Protein 2ZOU (pdb70)

GO terms:
  GO:0005788 endoplasmic reticulum lumen (C, TAS)
  GO:0005515 protein binding (F, IPI)
  GO:0005576 extracellular region (C, HDA)
  GO:0031012 extracellular matrix (C, HDA)

Structure (mmCIF, N/CA/C/O backbone):
data_2ZOU
#
_entry.id   2ZOU
#
_cell.length_a   93.253
_cell.length_b   50.518
_cell.length_c   63.171
_cell.angle_alpha   90.00
_cell.angle_beta   100.37
_cell.angle_gamma   90.00
#
_symmetry.space_group_name_H-M   'C 1 2 1'
#
loop_
_entity.id
_entity.type
_entity.pdbx_description
1 polymer Spondin-1
2 non-polymer 1,2-ETHANEDIOL
3 water water
#
loop_
_atom_site.group_PDB
_atom_site.id
_atom_site.type_symbol
_atom_site.label_atom_id
_atom_site.label_alt_id
_atom_site.label_comp_id
_atom_site.label_asym_id
_atom_site.label_entity_id
_atom_site.label_seq_id
_atom_site.pdbx_PDB_ins_code
_atom_site.Cartn_x
_atom_site.Cartn_y
_atom_site.Cartn_z
_atom_site.occupancy
_atom_site.B_iso_or_equiv
_atom_site.auth_seq_id
_atom_site.auth_comp_id
_atom_site.auth_asym_id
_atom_site.auth_atom_id
_atom_site.pdbx_PDB_model_num
ATOM 1 N N . TYR A 1 6 ? 28.790 2.927 20.726 1.00 23.46 43 TYR A N 1
ATOM 2 C CA . TYR A 1 6 ? 27.502 2.590 20.037 1.00 23.98 43 TYR A CA 1
ATOM 3 C C . TYR A 1 6 ? 26.483 2.013 21.024 1.00 24.03 43 TYR A C 1
ATOM 4 O O . TYR A 1 6 ? 26.695 0.934 21.587 1.00 23.62 43 TYR A O 1
ATOM 13 N N . CYS A 1 7 ? 25.402 2.766 21.235 1.00 24.13 44 CYS A N 1
ATOM 14 C CA . CYS A 1 7 ? 24.227 2.350 22.029 1.00 24.56 44 CYS A CA 1
ATOM 15 C C . CYS A 1 7 ? 24.366 2.049 23.533 1.00 26.00 44 CYS A C 1
ATOM 16 O O . CYS A 1 7 ? 24.553 0.905 23.931 1.00 26.29 44 CYS A O 1
ATOM 19 N N . SER A 1 8 ? 24.181 3.067 24.366 1.00 27.35 45 SER A N 1
ATOM 20 C CA . SER A 1 8 ? 24.045 2.846 25.803 1.00 28.48 45 SER A CA 1
ATOM 21 C C . SER A 1 8 ? 22.853 3.621 26.391 1.00 28.69 45 SER A C 1
ATOM 22 O O . SER A 1 8 ? 22.965 4.829 26.587 1.00 28.93 45 SER A O 1
ATOM 25 N N . ARG A 1 9 ? 21.704 2.984 26.658 1.00 29.09 46 ARG A N 1
ATOM 26 C CA . ARG A 1 9 ? 21.303 1.591 26.320 1.00 29.33 46 ARG A CA 1
ATOM 27 C C . ARG A 1 9 ? 21.879 0.448 27.169 1.00 29.20 46 ARG A C 1
ATOM 28 O O . ARG A 1 9 ? 21.141 -0.187 27.927 1.00 28.88 46 ARG A O 1
ATOM 30 N N . ILE A 1 10 ? 23.179 0.188 27.045 1.00 29.01 47 ILE A N 1
ATOM 31 C CA . ILE A 1 10 ? 23.833 -0.839 27.849 1.00 29.23 47 ILE A CA 1
ATOM 32 C C . ILE A 1 10 ? 23.975 -0.357 29.295 1.00 29.20 47 ILE A C 1
ATOM 33 O O . ILE A 1 10 ? 24.353 0.791 29.544 1.00 29.19 47 ILE A O 1
ATOM 38 N N . ARG A 1 18 ? 14.795 -7.030 38.257 1.00 25.31 55 ARG A N 1
ATOM 39 C CA . ARG A 1 18 ? 13.464 -6.732 38.776 1.00 25.00 55 ARG A CA 1
ATOM 40 C C . ARG A 1 18 ? 12.414 -7.025 37.709 1.00 24.90 55 ARG A C 1
ATOM 41 O O . ARG A 1 18 ? 11.974 -6.135 36.975 1.00 24.50 55 ARG A O 1
ATOM 49 N N . GLU A 1 19 ? 12.029 -8.292 37.618 1.00 24.79 56 GLU A N 1
ATOM 50 C CA . GLU A 1 19 ? 11.114 -8.730 36.581 1.00 24.66 56 GLU A CA 1
ATOM 51 C C . GLU A 1 19 ? 9.681 -8.517 37.025 1.00 24.51 56 GLU A C 1
ATOM 52 O O . GLU A 1 19 ? 9.408 -8.018 38.128 1.00 25.11 56 GLU A O 1
ATOM 58 N N . GLY A 1 20 ? 8.755 -8.894 36.164 1.00 23.26 57 GLY A N 1
ATOM 59 C CA . GLY A 1 20 ? 7.378 -8.721 36.501 1.00 22.29 57 GLY A CA 1
ATOM 60 C C . GLY A 1 20 ? 6.956 -7.291 36.286 1.00 21.24 57 GLY A C 1
ATOM 61 O O . GLY A 1 20 ? 7.568 -6.537 35.521 1.00 21.82 57 GLY A O 1
ATOM 62 N N . TYR A 1 21 ? 5.908 -6.908 36.992 1.00 18.79 58 TYR A N 1
ATOM 63 C CA . TYR A 1 21 ? 5.054 -5.885 36.457 1.00 17.36 58 TYR A CA 1
ATOM 64 C C . TYR A 1 21 ? 5.175 -4.569 37.191 1.00 15.32 58 TYR A C 1
ATOM 65 O O . TYR A 1 21 ? 5.200 -4.518 38.415 1.00 14.24 58 TYR A O 1
ATOM 82 N N . THR A 1 22 ? 5.265 -3.497 36.415 1.00 12.83 59 THR A N 1
ATOM 83 C CA . THR A 1 22 ? 5.150 -2.157 36.955 1.00 12.06 59 THR A CA 1
ATOM 84 C C . THR A 1 22 ? 3.865 -1.585 36.374 1.00 11.36 59 THR A C 1
ATOM 85 O O . THR A 1 22 ? 3.122 -2.281 35.685 1.00 12.20 59 THR A O 1
ATOM 89 N N . GLU A 1 23 ? 3.595 -0.315 36.648 1.00 11.20 60 GLU A N 1
ATOM 90 C CA . GLU A 1 23 ? 2.403 0.305 36.085 1.00 11.88 60 GLU A CA 1
ATOM 91 C C . GLU A 1 23 ? 2.615 0.782 34.643 1.00 11.15 60 GLU A C 1
ATOM 92 O O . GLU A 1 23 ? 1.703 1.357 34.034 1.00 11.96 60 GLU A O 1
ATOM 98 N N . PHE A 1 24 ? 3.807 0.544 34.100 1.00 10.44 61 PHE A N 1
ATOM 99 C CA . PHE A 1 24 ? 4.107 0.949 32.732 1.00 9.52 61 PHE A CA 1
ATOM 100 C C . PHE A 1 24 ? 4.063 -0.286 31.856 1.00 10.11 61 PHE A C 1
ATOM 101 O O . PHE A 1 24 ? 4.633 -1.324 32.206 1.00 10.73 61 PHE A O 1
ATOM 109 N N . SER A 1 25 ? 3.371 -0.177 30.726 1.00 10.32 62 SER A N 1
ATOM 110 C CA . SER A 1 25 ? 3.145 -1.341 29.852 1.00 10.89 62 SER A CA 1
ATOM 111 C C . SER A 1 25 ? 3.600 -1.078 28.439 1.00 10.78 62 SER A C 1
ATOM 112 O O . SER A 1 25 ? 3.256 -0.045 27.873 1.00 11.39 62 SER A O 1
ATOM 117 N N . LEU A 1 26 ? 4.342 -2.029 27.872 1.00 9.88 63 LEU A N 1
ATOM 118 C CA . LEU A 1 26 ? 4.684 -1.997 26.454 1.00 10.65 63 LEU A CA 1
ATOM 119 C C . LEU A 1 26 ? 3.800 -3.017 25.757 1.00 11.55 63 LEU A C 1
ATOM 120 O O . LEU A 1 26 ? 3.787 -4.196 26.132 1.00 13.45 63 LEU A O 1
ATOM 125 N N . ARG A 1 27 ? 3.008 -2.557 24.799 1.00 11.23 64 ARG A N 1
ATOM 126 C CA . ARG A 1 27 ? 2.045 -3.418 24.130 1.00 11.89 64 ARG A CA 1
ATOM 127 C C . ARG A 1 27 ? 2.169 -3.251 22.641 1.00 11.40 64 ARG A C 1
ATOM 128 O O . ARG A 1 27 ? 2.731 -2.283 22.158 1.00 12.07 64 ARG A O 1
ATOM 141 N N . VAL A 1 28 ? 1.640 -4.221 21.914 1.00 11.48 65 VAL A N 1
ATOM 142 C CA . VAL A 1 28 ? 1.470 -4.085 20.482 1.00 12.16 65 VAL A CA 1
ATOM 143 C C . VAL A 1 28 ? -0.032 -4.162 20.220 1.00 10.75 65 VAL A C 1
ATOM 144 O O . VAL A 1 28 ? -0.705 -5.132 20.630 1.00 11.26 65 VAL A O 1
ATOM 148 N N . GLU A 1 29 ? -0.574 -3.129 19.571 1.00 11.18 66 GLU A N 1
ATOM 149 C CA . GLU A 1 29 ? -2.006 -3.082 19.299 1.00 10.96 66 GLU A CA 1
ATOM 150 C C . GLU A 1 29 ? -2.438 -4.311 18.502 1.00 10.72 66 GLU A C 1
ATOM 151 O O . GLU A 1 29 ? -1.760 -4.699 17.538 1.00 10.51 66 GLU A O 1
ATOM 157 N N . GLY A 1 30 ? -3.556 -4.908 18.909 1.00 10.24 67 GLY A N 1
ATOM 158 C CA . GLY A 1 30 ? -4.060 -6.119 18.280 1.00 10.08 67 GLY A CA 1
ATOM 159 C C . GLY A 1 30 ? -3.499 -7.387 18.908 1.00 10.98 67 GLY A C 1
ATOM 160 O O . GLY A 1 30 ? -3.887 -8.472 18.499 1.00 10.91 67 GLY A O 1
ATOM 161 N N . ASP A 1 31 ? -2.581 -7.243 19.882 1.00 11.23 68 ASP A N 1
ATOM 162 C CA . ASP A 1 31 ? -2.049 -8.414 20.616 1.00 12.34 68 ASP A CA 1
ATOM 163 C C . ASP A 1 31 ? -1.650 -9.584 19.695 1.00 11.95 68 ASP A C 1
ATOM 164 O O . ASP A 1 31 ? -2.164 -10.702 19.822 1.00 11.96 68 ASP A O 1
ATOM 169 N N . PRO A 1 32 ? -0.728 -9.337 18.752 1.00 11.48 69 PRO A N 1
ATOM 170 C CA . PRO A 1 32 ? -0.312 -10.430 17.857 1.00 12.21 69 PRO A CA 1
ATOM 171 C C . PRO A 1 32 ? 0.387 -11.570 18.600 1.00 12.72 69 PRO A C 1
ATOM 172 O O . PRO A 1 32 ? 1.129 -11.322 19.549 1.00 13.91 69 PRO A O 1
ATOM 176 N N . ASP A 1 33 ? 0.101 -12.791 18.167 1.00 13.44 70 ASP A N 1
ATOM 177 C CA . ASP A 1 33 ? 0.712 -13.994 18.722 1.00 13.88 70 ASP A CA 1
ATOM 178 C C . ASP A 1 33 ? 2.118 -14.223 18.164 1.00 14.20 70 ASP A C 1
ATOM 179 O O . ASP A 1 33 ? 2.917 -14.935 18.775 1.00 14.83 70 ASP A O 1
ATOM 184 N N . PHE A 1 34 ? 2.392 -13.630 17.004 1.00 13.60 71 PHE A N 1
ATOM 185 C CA . PHE A 1 34 ? 3.657 -13.773 16.285 1.00 13.48 71 PHE A CA 1
ATOM 186 C C . PHE A 1 34 ? 3.765 -12.604 15.329 1.00 13.40 71 PHE A C 1
ATOM 187 O O . PHE A 1 34 ? 2.763 -11.935 15.082 1.00 13.83 71 PHE A O 1
ATOM 195 N N . TYR A 1 35 ? 4.953 -12.358 14.781 1.00 12.33 72 TYR A N 1
ATOM 196 C CA . TYR A 1 35 ? 5.103 -11.325 13.743 1.00 11.64 72 TYR A CA 1
ATOM 197 C C . TYR A 1 35 ? 5.140 -11.923 12.346 1.00 11.49 72 TYR A C 1
ATOM 198 O O . TYR A 1 35 ? 5.607 -13.055 12.156 1.00 11.75 72 TYR A O 1
ATOM 207 N N . LYS A 1 36 ? 4.652 -11.143 11.372 1.00 11.72 73 LYS A N 1
ATOM 208 C CA . LYS A 1 36 ? 4.754 -11.482 9.953 1.00 12.49 73 LYS A CA 1
ATOM 209 C C . LYS A 1 36 ? 5.733 -10.489 9.321 1.00 12.22 73 LYS A C 1
ATOM 210 O O . LYS A 1 36 ? 5.510 -9.270 9.404 1.00 11.72 73 LYS A O 1
ATOM 216 N N . PRO A 1 37 ? 6.801 -11.003 8.673 1.00 12.63 74 PRO A N 1
ATOM 217 C CA . PRO A 1 37 ? 7.790 -10.161 8.013 1.00 12.56 74 PRO A CA 1
ATOM 218 C C . PRO A 1 37 ? 7.124 -9.082 7.161 1.00 12.36 74 PRO A C 1
ATOM 219 O O . PRO A 1 37 ? 6.214 -9.370 6.384 1.00 12.91 74 PRO A O 1
ATOM 223 N N . GLY A 1 38 ? 7.567 -7.840 7.341 1.00 12.01 75 GLY A N 1
ATOM 224 C CA . GLY A 1 38 ? 7.062 -6.728 6.545 1.00 11.91 75 GLY A CA 1
ATOM 225 C C . GLY A 1 38 ? 5.797 -6.056 7.034 1.00 11.85 75 GLY A C 1
ATOM 226 O O . GLY A 1 38 ? 5.436 -5.005 6.526 1.00 13.51 75 GLY A O 1
ATOM 227 N N . THR A 1 39 ? 5.112 -6.679 7.987 1.00 11.84 76 THR A N 1
ATOM 228 C CA . THR A 1 39 ? 3.938 -6.076 8.586 1.00 11.47 76 THR A CA 1
ATOM 229 C C . THR A 1 39 ? 4.345 -4.960 9.552 1.00 11.00 76 THR A C 1
ATOM 230 O O . THR A 1 39 ? 5.298 -5.117 10.331 1.00 10.60 76 THR A O 1
ATOM 234 N N . SER A 1 40 ? 3.617 -3.847 9.488 1.00 10.94 77 SER A N 1
ATOM 235 C CA . SER A 1 40 ? 3.763 -2.739 10.421 1.00 10.84 77 SER A CA 1
ATOM 236 C C . SER A 1 40 ? 2.858 -2.956 11.638 1.00 11.29 77 SER A C 1
ATOM 237 O O . SER A 1 40 ? 1.641 -3.162 11.491 1.00 12.87 77 SER A O 1
ATOM 242 N N . TYR A 1 41 ? 3.460 -2.904 12.822 1.00 10.11 78 TYR A N 1
ATOM 243 C CA . TYR A 1 41 ? 2.742 -3.022 14.092 1.00 10.03 78 TYR A CA 1
ATOM 244 C C . TYR A 1 41 ? 2.810 -1.720 14.854 1.00 11.00 78 TYR A C 1
ATOM 245 O O . TYR A 1 41 ? 3.832 -1.024 14.816 1.00 12.09 78 TYR A O 1
ATOM 254 N N . ARG A 1 42 ? 1.724 -1.369 15.534 1.00 9.59 79 ARG A N 1
ATOM 255 C CA . ARG A 1 42 ? 1.754 -0.156 16.353 1.00 9.96 79 ARG A CA 1
ATOM 256 C C . ARG A 1 42 ? 2.098 -0.524 17.795 1.00 9.15 79 ARG A C 1
ATOM 257 O O . ARG A 1 42 ? 1.340 -1.209 18.488 1.00 10.08 79 ARG A O 1
ATOM 265 N N . VAL A 1 43 ? 3.292 -0.112 18.204 1.00 10.18 80 VAL A N 1
ATOM 266 C CA . VAL A 1 43 ? 3.820 -0.375 19.535 1.00 10.41 80 VAL A CA 1
ATOM 267 C C . VAL A 1 43 ? 3.464 0.811 20.434 1.00 10.16 80 VAL A C 1
ATOM 268 O O . VAL A 1 43 ? 3.663 1.965 20.055 1.00 10.98 80 VAL A O 1
ATOM 272 N N . THR A 1 44 ? 2.949 0.525 21.627 1.00 10.14 81 THR A N 1
ATOM 273 C CA . THR A 1 44 ? 2.560 1.582 22.549 1.00 10.72 81 THR A CA 1
ATOM 274 C C . THR A 1 44 ? 3.243 1.396 23.890 1.00 10.73 81 THR A C 1
ATOM 275 O O . THR A 1 44 ? 3.448 0.262 24.363 1.00 11.24 81 THR A O 1
ATOM 279 N N . LEU A 1 45 ? 3.595 2.516 24.507 1.00 10.13 82 LEU A N 1
ATOM 280 C CA . LEU A 1 45 ? 4.121 2.530 25.872 1.00 10.77 82 LEU A CA 1
ATOM 281 C C . LEU A 1 45 ? 3.197 3.421 26.679 1.00 10.44 82 LEU A C 1
ATOM 282 O O . LEU A 1 45 ? 3.019 4.579 26.345 1.00 10.85 82 LEU A O 1
ATOM 287 N N . SER A 1 46 ? 2.597 2.864 27.725 1.00 10.33 83 SER A N 1
ATOM 288 C CA . SER A 1 46 ? 1.587 3.609 28.491 1.00 10.76 83 SER A CA 1
ATOM 289 C C . SER A 1 46 ? 1.785 3.471 29.992 1.00 10.56 83 SER A C 1
ATOM 290 O O . SER A 1 46 ? 2.313 2.456 30.472 1.00 10.85 83 SER A O 1
ATOM 295 N N . ALA A 1 47 ? 1.351 4.499 30.718 1.00 9.69 84 ALA A N 1
ATOM 296 C CA . ALA A 1 47 ? 1.412 4.523 32.173 1.00 9.93 84 ALA A CA 1
ATOM 297 C C . ALA A 1 47 ? 0.011 4.397 32.728 1.00 10.79 84 ALA A C 1
ATOM 298 O O . ALA A 1 47 ? -0.858 5.153 32.318 1.00 11.48 84 ALA A O 1
ATOM 300 N N . ALA A 1 48 ? -0.192 3.499 33.684 1.00 10.31 85 ALA A N 1
ATOM 301 C CA . ALA A 1 48 ? -1.482 3.398 34.359 1.00 11.23 85 ALA A CA 1
ATOM 302 C C . ALA A 1 48 ? -1.670 4.605 35.284 1.00 11.65 85 ALA A C 1
ATOM 303 O O . ALA A 1 48 ? -0.726 5.022 35.956 1.00 9.74 85 ALA A O 1
ATOM 305 N N . PRO A 1 49 ? -2.888 5.176 35.348 1.00 12.37 86 PRO A N 1
ATOM 306 C CA . PRO A 1 49 ? -3.076 6.333 36.217 1.00 12.35 86 PRO A CA 1
ATOM 307 C C . PRO A 1 49 ? -2.747 6.044 37.681 1.00 11.67 86 PRO A C 1
ATOM 308 O O . PRO A 1 49 ? -2.998 4.943 38.166 1.00 12.00 86 PRO A O 1
ATOM 312 N N . PRO A 1 50 ? -2.212 7.046 38.397 1.00 11.57 87 PRO A N 1
ATOM 313 C CA . PRO A 1 50 ? -1.910 8.398 37.956 1.00 11.11 87 PRO A CA 1
ATOM 314 C C . PRO A 1 50 ? -0.456 8.597 37.524 1.00 10.68 87 PRO A C 1
ATOM 315 O O . PRO A 1 50 ? 0.062 9.709 37.601 1.00 11.39 87 PRO A O 1
ATOM 319 N N . SER A 1 51 ? 0.207 7.535 37.076 1.00 9.43 88 SER A N 1
ATOM 320 C CA . SER A 1 51 ? 1.611 7.640 36.689 1.00 9.17 88 SER A CA 1
ATOM 321 C C . SER A 1 51 ? 1.816 8.316 35.333 1.00 9.11 88 SER A C 1
ATOM 322 O O . SER A 1 51 ? 0.875 8.496 34.540 1.00 9.45 88 SER A O 1
ATOM 325 N N . TYR A 1 52 ? 3.065 8.686 35.086 1.00 8.84 89 TYR A N 1
ATOM 326 C CA . TYR A 1 52 ? 3.481 9.303 33.842 1.00 9.11 89 TYR A CA 1
ATOM 327 C C . TYR A 1 52 ? 4.961 9.016 33.682 1.00 9.52 89 TYR A C 1
ATOM 328 O O . TYR A 1 52 ? 5.620 8.548 34.625 1.00 10.15 89 TYR A O 1
ATOM 337 N N . PHE A 1 53 ? 5.488 9.281 32.499 1.00 10.39 90 PHE A N 1
ATOM 338 C CA . PHE A 1 53 ? 6.929 9.234 32.297 1.00 10.73 90 PHE A CA 1
ATOM 339 C C . PHE A 1 53 ? 7.392 10.518 31.616 1.00 11.05 90 PHE A C 1
ATOM 340 O O . PHE A 1 53 ? 6.676 11.107 30.811 1.00 11.49 90 PHE A O 1
ATOM 348 N N . ARG A 1 54 ? 8.586 10.962 31.982 1.00 10.57 91 ARG A N 1
ATOM 349 C CA . ARG A 1 54 ? 9.166 12.173 31.402 1.00 11.92 91 ARG A CA 1
ATOM 350 C C . ARG A 1 54 ? 10.165 11.816 30.309 1.00 12.28 91 ARG A C 1
ATOM 351 O O . ARG A 1 54 ? 10.564 12.669 29.517 1.00 14.06 91 ARG A O 1
ATOM 359 N N . GLY A 1 55 ? 10.566 10.555 30.268 1.00 11.65 92 GLY A N 1
ATOM 360 C CA . GLY A 1 55 ? 11.493 10.054 29.266 1.00 11.42 92 GLY A CA 1
ATOM 361 C C . GLY A 1 55 ? 11.382 8.550 29.119 1.00 10.88 92 GLY A C 1
ATOM 362 O O . GLY A 1 55 ? 10.903 7.844 30.015 1.00 10.99 92 GLY A O 1
ATOM 363 N N . PHE A 1 56 ? 11.816 8.043 27.976 1.00 10.20 93 PHE A N 1
ATOM 364 C CA . PHE A 1 56 ? 11.766 6.606 27.702 1.00 11.05 93 PHE A CA 1
ATOM 365 C C . PHE A 1 56 ? 12.797 6.239 26.652 1.00 11.24 93 PHE A C 1
ATOM 366 O O . PHE A 1 56 ? 13.272 7.106 25.896 1.00 11.11 93 PHE A O 1
ATOM 381 N N . THR A 1 57 ? 13.129 4.954 26.613 1.00 11.47 94 THR A N 1
ATOM 382 C CA . THR A 1 57 ? 13.929 4.387 25.540 1.00 11.84 94 THR A CA 1
ATOM 383 C C . THR A 1 57 ? 13.278 3.090 25.116 1.00 11.96 94 THR A C 1
ATOM 384 O O . THR A 1 57 ? 12.904 2.281 25.956 1.00 11.75 94 THR A O 1
ATOM 388 N N . LEU A 1 58 ? 13.176 2.889 23.812 1.00 11.16 95 LEU A N 1
ATOM 389 C CA . LEU A 1 58 ? 12.520 1.731 23.253 1.00 10.88 95 LEU A CA 1
ATOM 390 C C . LEU A 1 58 ? 13.397 1.093 22.175 1.00 10.44 95 LEU A C 1
ATOM 391 O O . LEU A 1 58 ? 13.846 1.791 21.258 1.00 10.35 95 LEU A O 1
ATOM 396 N N . ILE A 1 59 ? 13.630 -0.223 22.293 1.00 9.93 96 ILE A N 1
ATOM 397 C CA . ILE A 1 59 ? 14.446 -0.976 21.314 1.00 10.43 96 ILE A CA 1
ATOM 398 C C . ILE A 1 59 ? 13.781 -2.291 20.930 1.00 10.62 96 ILE A C 1
ATOM 399 O O . ILE A 1 59 ? 12.840 -2.736 21.586 1.00 10.99 96 ILE A O 1
ATOM 404 N N . ALA A 1 60 ? 14.249 -2.885 19.831 1.00 10.09 97 ALA A N 1
ATOM 405 C CA . ALA A 1 60 ? 13.810 -4.209 19.404 1.00 10.26 97 ALA A CA 1
ATOM 406 C C . ALA A 1 60 ? 15.057 -5.035 19.124 1.00 10.51 97 ALA A C 1
ATOM 407 O O . ALA A 1 60 ? 15.832 -4.677 18.238 1.00 10.76 97 ALA A O 1
ATOM 409 N N . LEU A 1 61 ? 15.239 -6.122 19.870 1.00 10.33 98 LEU A N 1
ATOM 410 C CA . LEU A 1 61 ? 16.463 -6.933 19.805 1.00 10.17 98 LEU A CA 1
ATOM 411 C C . LEU A 1 61 ? 16.167 -8.349 19.394 1.00 10.27 98 LEU A C 1
ATOM 412 O O . LEU A 1 61 ? 15.171 -8.933 19.821 1.00 10.84 98 LEU A O 1
ATOM 417 N N . ARG A 1 62 ? 17.062 -8.947 18.609 1.00 9.76 99 ARG A N 1
ATOM 418 C CA . ARG A 1 62 ? 17.033 -10.379 18.460 1.00 10.64 99 ARG A CA 1
ATOM 419 C C . ARG A 1 62 ? 17.189 -10.964 19.854 1.00 10.88 99 ARG A C 1
ATOM 420 O O . ARG A 1 62 ? 17.985 -10.457 20.655 1.00 11.67 99 ARG A O 1
ATOM 428 N N . GLU A 1 63 ? 16.440 -12.016 20.155 1.00 11.63 100 GLU A N 1
ATOM 429 C CA . GLU A 1 63 ? 16.548 -12.655 21.472 1.00 13.07 100 GLU A CA 1
ATOM 430 C C . GLU A 1 63 ? 17.976 -13.088 21.825 1.00 12.30 100 GLU A C 1
ATOM 431 O O . GLU A 1 63 ? 18.742 -13.523 20.957 1.00 12.00 100 GLU A O 1
ATOM 437 N N . ASN A 1 64 ? 18.297 -12.943 23.111 1.00 12.67 101 ASN A N 1
ATOM 438 C CA . ASN A 1 64 ? 19.593 -13.309 23.691 1.00 13.44 101 ASN A CA 1
ATOM 439 C C . ASN A 1 64 ? 20.772 -12.488 23.208 1.00 13.76 101 ASN A C 1
ATOM 440 O O . ASN A 1 64 ? 21.920 -12.935 23.306 1.00 14.19 101 ASN A O 1
ATOM 445 N N . ARG A 1 65 ? 20.486 -11.300 22.683 1.00 14.87 102 ARG A N 1
ATOM 446 C CA . ARG A 1 65 ? 21.519 -10.343 22.297 1.00 15.66 102 ARG A CA 1
ATOM 447 C C . ARG A 1 65 ? 21.435 -9.146 23.222 1.00 16.36 102 ARG A C 1
ATOM 448 O O . ARG A 1 65 ? 20.347 -8.783 23.658 1.00 16.19 102 ARG A O 1
ATOM 456 N N . GLU A 1 66 ? 22.580 -8.528 23.497 1.00 16.82 103 GLU A N 1
ATOM 457 C CA . GLU A 1 66 ? 22.655 -7.403 24.423 1.00 17.95 103 GLU A CA 1
ATOM 458 C C . GLU A 1 66 ? 22.256 -6.068 23.788 1.00 17.57 103 GLU A C 1
ATOM 459 O O . GLU A 1 66 ? 21.752 -5.184 24.478 1.00 18.73 103 GLU A O 1
ATOM 465 N N . GLY A 1 67 ? 22.503 -5.918 22.487 1.00 16.99 104 GLY A N 1
ATOM 466 C CA . GLY A 1 67 ? 22.221 -4.670 21.773 1.00 16.99 104 GLY A CA 1
ATOM 467 C C . GLY A 1 67 ? 23.436 -3.813 21.465 1.00 16.53 104 GLY A C 1
ATOM 468 O O . GLY A 1 67 ? 23.301 -2.704 20.935 1.00 16.90 104 GLY A O 1
ATOM 469 N N . ASP A 1 68 ? 24.626 -4.330 21.786 1.00 16.21 105 ASP A N 1
ATOM 470 C CA . ASP A 1 68 ? 25.868 -3.590 21.589 1.00 16.14 105 ASP A CA 1
ATOM 471 C C . ASP A 1 68 ? 26.351 -3.616 20.135 1.00 16.06 105 ASP A C 1
ATOM 472 O O . ASP A 1 68 ? 27.241 -2.850 19.756 1.00 16.91 105 ASP A O 1
ATOM 477 N N . LYS A 1 69 ? 25.771 -4.511 19.337 1.00 15.83 106 LYS A N 1
ATOM 478 C CA . LYS A 1 69 ? 26.080 -4.612 17.916 1.00 15.49 106 LYS A CA 1
ATOM 479 C C . LYS A 1 69 ? 24.871 -4.206 17.088 1.00 15.11 106 LYS A C 1
ATOM 480 O O . LYS A 1 69 ? 23.742 -4.476 17.455 1.00 14.61 106 LYS A O 1
ATOM 486 N N . GLU A 1 70 ? 25.148 -3.563 15.959 1.00 14.99 107 GLU A N 1
ATOM 487 C CA . GLU A 1 70 ? 24.125 -3.097 15.043 1.00 14.52 107 GLU A CA 1
ATOM 488 C C . GLU A 1 70 ? 23.169 -4.224 14.665 1.00 13.72 107 GLU A C 1
ATOM 489 O O . GLU A 1 70 ? 21.951 -4.053 14.678 1.00 12.57 107 GLU A O 1
ATOM 495 N N . GLU A 1 71 ? 23.739 -5.380 14.327 1.00 12.33 108 GLU A N 1
ATOM 496 C CA . GLU A 1 71 ? 22.954 -6.515 13.865 1.00 12.42 108 GLU A CA 1
ATOM 497 C C . GLU A 1 71 ? 22.099 -7.161 14.953 1.00 11.60 108 GLU A C 1
ATOM 498 O O . GLU A 1 71 ? 21.280 -8.016 14.641 1.00 12.79 108 GLU A O 1
ATOM 504 N N . ASP A 1 72 ? 22.275 -6.753 16.214 1.00 11.12 109 ASP A N 1
ATOM 505 C CA . ASP A 1 72 ? 21.388 -7.209 17.293 1.00 11.14 109 ASP A CA 1
ATOM 506 C C . ASP A 1 72 ? 19.991 -6.617 17.186 1.00 10.87 109 ASP A C 1
ATOM 507 O O . ASP A 1 72 ? 19.037 -7.183 17.706 1.00 10.98 109 ASP A O 1
ATOM 512 N N . HIS A 1 73 ? 19.887 -5.457 16.551 1.00 10.29 110 HIS A N 1
ATOM 513 C CA . HIS A 1 73 ? 18.628 -4.731 16.473 1.00 10.50 110 HIS A CA 1
ATOM 514 C C . HIS A 1 73 ? 17.794 -5.203 15.296 1.00 11.24 110 HIS A C 1
ATOM 515 O O . HIS A 1 73 ? 18.279 -5.288 14.173 1.00 12.27 110 HIS A O 1
ATOM 522 N N . ALA A 1 74 ? 16.540 -5.543 15.575 1.00 10.95 111 ALA A N 1
ATOM 523 C CA . ALA A 1 74 ? 15.675 -6.208 14.609 1.00 11.81 111 ALA A CA 1
ATOM 524 C C . ALA A 1 74 ? 14.534 -5.294 14.166 1.00 11.59 111 ALA A C 1
ATOM 525 O O . ALA A 1 74 ? 13.965 -4.555 14.982 1.00 11.81 111 ALA A O 1
ATOM 527 N N . GLY A 1 75 ? 14.217 -5.341 12.878 1.00 11.84 112 GLY A N 1
ATOM 528 C CA . GLY A 1 75 ? 13.105 -4.568 12.327 1.00 12.01 112 GLY A CA 1
ATOM 529 C C . GLY A 1 75 ? 13.454 -3.102 12.193 1.00 12.60 112 GLY A C 1
ATOM 530 O O . GLY A 1 75 ? 14.611 -2.709 12.390 1.00 13.67 112 GLY A O 1
ATOM 531 N N . THR A 1 76 ? 12.437 -2.302 11.883 1.00 11.95 113 THR A N 1
ATOM 532 C CA . THR A 1 76 ? 12.587 -0.883 11.612 1.00 12.84 113 THR A CA 1
ATOM 533 C C . THR A 1 76 ? 11.478 -0.130 12.344 1.00 12.34 113 THR A C 1
ATOM 534 O O . THR A 1 76 ? 10.291 -0.368 12.118 1.00 13.34 113 THR A O 1
ATOM 538 N N . PHE A 1 77 ? 11.859 0.769 13.238 1.00 11.78 114 PHE A N 1
ATOM 539 C CA . PHE A 1 77 ? 10.891 1.687 13.801 1.00 11.28 114 PHE A CA 1
ATOM 540 C C . PHE A 1 77 ? 10.575 2.824 12.839 1.00 11.32 114 PHE A C 1
ATOM 541 O O . PHE A 1 77 ? 11.434 3.271 12.073 1.00 10.54 114 PHE A O 1
ATOM 549 N N . GLN A 1 78 ? 9.333 3.298 12.902 1.00 11.87 115 GLN A 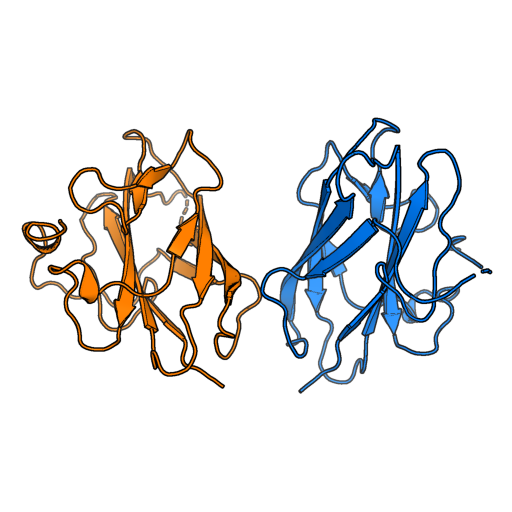N 1
ATOM 550 C CA . GLN A 1 78 ? 8.892 4.463 12.153 1.00 12.57 115 GLN A CA 1
ATOM 551 C C . GLN A 1 78 ? 8.133 5.424 13.067 1.00 12.83 115 GLN A C 1
ATOM 552 O O . GLN A 1 78 ? 7.175 5.029 13.731 1.00 13.01 115 GLN A O 1
ATOM 558 N N . ILE A 1 79 ? 8.579 6.672 13.114 1.00 12.29 116 ILE A N 1
ATOM 559 C CA . ILE A 1 79 ? 7.983 7.682 13.967 1.00 13.25 116 ILE A CA 1
ATOM 560 C C . ILE A 1 79 ? 6.567 8.006 13.481 1.00 13.07 116 ILE A C 1
ATOM 561 O O . ILE A 1 79 ? 6.322 8.178 12.286 1.00 13.60 116 ILE A O 1
ATOM 566 N N . ILE A 1 80 ? 5.635 8.050 14.425 1.00 12.49 117 ILE A N 1
ATOM 567 C CA . ILE A 1 80 ? 4.274 8.510 14.156 1.00 12.98 117 ILE A CA 1
ATOM 568 C C . ILE A 1 80 ? 4.099 9.974 14.586 1.00 14.07 117 ILE A C 1
ATOM 569 O O . ILE A 1 80 ? 3.615 10.808 13.812 1.00 14.61 117 ILE A O 1
ATOM 574 N N . ASP A 1 81 ? 4.525 10.278 15.805 1.00 14.45 118 ASP A N 1
ATOM 575 C CA . ASP A 1 81 ? 4.359 11.599 16.397 1.00 15.09 118 ASP A CA 1
ATOM 576 C C . ASP A 1 81 ? 5.721 12.256 16.572 1.00 16.08 118 ASP A C 1
ATOM 577 O O . ASP A 1 81 ? 6.442 12.008 17.537 1.00 15.51 118 ASP A O 1
ATOM 582 N N . GLU A 1 82 ? 6.082 13.080 15.598 1.00 16.33 119 GLU A N 1
ATOM 583 C CA . GLU A 1 82 ? 7.396 13.711 15.556 1.00 18.46 119 GLU A CA 1
ATOM 584 C C . GLU A 1 82 ? 7.670 14.622 16.758 1.00 18.98 119 GLU A C 1
ATOM 585 O O . GLU A 1 82 ? 8.827 14.794 17.166 1.00 19.42 119 GLU A O 1
ATOM 591 N N . GLU A 1 83 ? 6.614 15.203 17.322 1.00 19.64 120 GLU A N 1
ATOM 592 C CA . GLU A 1 83 ? 6.765 16.107 18.469 1.00 20.54 120 GLU A CA 1
ATOM 593 C C . GLU A 1 83 ? 6.866 15.387 19.821 1.00 20.50 120 GLU A C 1
ATOM 594 O O . GLU A 1 83 ? 7.147 16.008 20.858 1.00 21.19 120 GLU A O 1
ATOM 600 N N . GLU A 1 84 ? 6.665 14.073 19.807 1.00 19.97 121 GLU A N 1
ATOM 601 C CA . GLU A 1 84 ? 6.727 13.291 21.038 1.00 19.78 121 GLU A CA 1
ATOM 602 C C . GLU A 1 84 ? 7.916 12.329 21.066 1.00 19.28 121 GLU A C 1
ATOM 603 O O . GLU A 1 84 ? 8.430 12.004 22.132 1.00 19.18 121 GLU A O 1
ATOM 609 N N . THR A 1 85 ? 8.344 11.873 19.893 1.00 17.94 122 THR A N 1
ATOM 610 C CA . T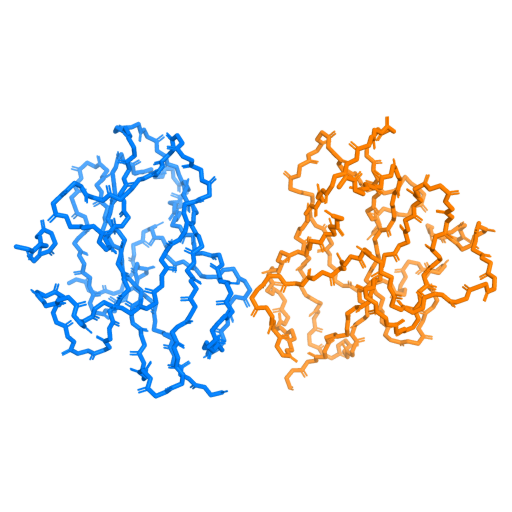HR A 1 85 ? 9.348 10.822 19.799 1.00 17.11 122 THR A CA 1
ATOM 611 C C . THR A 1 85 ? 10.395 11.145 18.737 1.00 16.04 122 THR A C 1
ATOM 612 O O . THR A 1 85 ? 10.112 11.849 17.765 1.00 16.23 122 THR A O 1
ATOM 616 N N . GLN A 1 86 ? 11.601 10.624 18.933 1.00 14.84 123 GLN A N 1
ATOM 617 C CA . GLN A 1 86 ? 12.678 10.735 17.938 1.00 15.23 123 GLN A CA 1
ATOM 618 C C . GLN A 1 86 ? 13.642 9.583 18.115 1.00 14.71 123 GLN A C 1
ATOM 619 O O . GLN A 1 86 ? 13.576 8.868 19.114 1.00 14.28 123 GLN A O 1
ATOM 625 N N . PHE A 1 87 ? 14.538 9.388 17.156 1.00 13.93 124 PHE A N 1
ATOM 626 C CA . PHE A 1 87 ? 15.627 8.438 17.345 1.00 14.19 124 PHE A CA 1
ATOM 627 C C . PHE A 1 87 ? 16.741 9.042 18.188 1.00 15.04 124 PHE A C 1
ATOM 628 O O . PHE A 1 87 ? 17.033 10.233 18.075 1.00 14.90 124 PHE A O 1
ATOM 636 N N . MET A 1 88 ? 17.350 8.204 19.027 1.00 16.09 125 MET A N 1
ATOM 637 C CA . MET A 1 88 ? 18.475 8.589 19.888 1.00 18.37 125 MET A CA 1
ATOM 638 C C . MET A 1 88 ? 19.660 9.092 19.059 1.00 17.71 125 MET A C 1
ATOM 639 O O . MET A 1 88 ? 20.071 8.416 18.124 1.00 16.75 125 MET A O 1
ATOM 644 N N . SER A 1 89 ? 20.213 10.247 19.429 1.00 18.21 126 SER A N 1
ATOM 645 C CA . SER A 1 89 ? 21.370 10.840 18.735 1.00 19.55 126 SER A CA 1
ATOM 646 C C . SER A 1 89 ? 22.571 9.890 18.681 1.00 19.24 126 SER A C 1
ATOM 647 O O . SER A 1 89 ? 23.263 9.809 17.662 1.00 19.45 126 SER A O 1
ATOM 650 N N . ASN A 1 90 ? 22.819 9.190 19.784 1.00 19.00 127 ASN A N 1
ATOM 651 C CA . ASN A 1 90 ? 23.930 8.244 19.868 1.00 19.23 127 ASN A CA 1
ATOM 652 C C . ASN A 1 90 ? 23.536 6.758 19.967 1.00 18.67 127 ASN A C 1
ATOM 653 O O . ASN A 1 90 ? 24.343 5.910 20.344 1.00 18.55 127 ASN A O 1
ATOM 658 N N . CYS A 1 91 ? 22.292 6.454 19.600 1.00 18.43 128 CYS A N 1
ATOM 659 C CA . CYS A 1 91 ? 21.857 5.080 19.348 1.00 18.06 128 CYS A CA 1
ATOM 660 C C . CYS A 1 91 ? 20.696 5.160 18.357 1.00 17.37 128 CYS A C 1
ATOM 661 O O . CYS A 1 91 ? 19.525 5.157 18.757 1.00 17.41 128 CYS A O 1
ATOM 664 N N . PRO A 1 92 ? 21.022 5.231 17.052 1.00 16.78 129 PRO A N 1
ATOM 665 C CA . PRO A 1 92 ? 20.051 5.557 16.000 1.00 16.56 129 PRO A CA 1
ATOM 666 C C . PRO A 1 92 ? 18.965 4.512 15.784 1.00 16.11 129 PRO A C 1
ATOM 667 O O . PRO A 1 92 ? 17.997 4.772 15.057 1.00 16.01 129 PRO A O 1
ATOM 671 N N . VAL A 1 93 ? 19.140 3.351 16.412 1.00 15.18 130 VAL A N 1
ATOM 672 C CA . VAL A 1 93 ? 18.184 2.244 16.360 1.00 15.13 130 VAL A CA 1
ATOM 673 C C . VAL A 1 93 ? 17.207 2.266 17.546 1.00 14.38 130 VAL A C 1
ATOM 674 O O . VAL A 1 93 ? 16.303 1.441 17.608 1.00 15.08 130 VAL A O 1
ATOM 678 N N . ALA A 1 94 ? 17.403 3.208 18.469 1.00 13.45 131 ALA A N 1
ATOM 679 C CA . ALA A 1 94 ? 16.549 3.353 19.649 1.00 13.38 131 ALA A CA 1
ATOM 680 C C . ALA A 1 94 ? 15.601 4.548 19.511 1.00 13.24 131 ALA A C 1
ATOM 681 O O . ALA A 1 94 ? 15.996 5.611 19.011 1.00 12.86 131 ALA A O 1
ATOM 683 N N . VAL A 1 95 ? 14.349 4.352 19.941 1.00 12.54 132 VAL A N 1
ATOM 684 C CA . VAL A 1 95 ? 13.360 5.431 20.008 1.00 12.51 132 VAL A CA 1
ATOM 685 C C . VAL A 1 95 ? 13.388 6.053 21.403 1.00 12.32 132 VAL A C 1
ATOM 686 O O . VAL A 1 95 ? 13.483 5.345 22.406 1.00 10.95 132 VAL A O 1
ATOM 690 N N . THR A 1 96 ? 13.295 7.372 21.477 1.00 11.61 133 THR A N 1
ATOM 691 C CA . THR A 1 96 ? 13.327 8.082 22.752 1.00 12.66 133 THR A CA 1
ATOM 692 C C .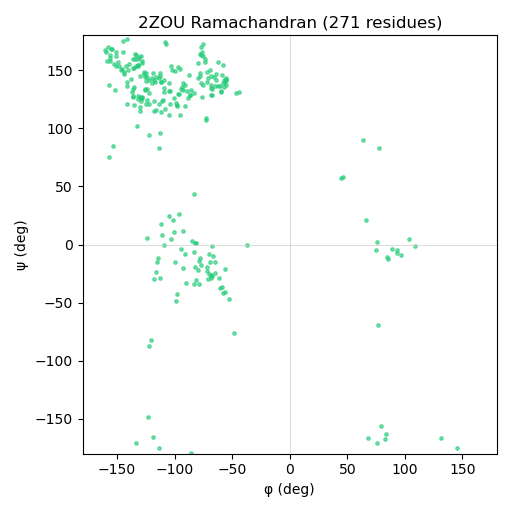 THR A 1 96 ? 12.395 9.313 22.682 1.00 12.49 133 THR A C 1
ATOM 693 O O . THR A 1 96 ? 11.807 9.577 21.628 1.00 12.72 133 THR A O 1
ATOM 700 N N . GLU A 1 97 ? 12.227 10.029 23.793 1.00 13.33 134 GLU A N 1
ATOM 701 C CA . GLU A 1 97 ? 11.380 11.223 23.825 1.00 14.69 134 GLU A CA 1
ATOM 702 C C . GLU A 1 97 ? 12.019 12.397 23.078 1.00 15.62 134 GLU A C 1
ATOM 703 O O . GLU A 1 97 ? 13.246 12.522 23.032 1.00 15.99 134 GLU A O 1
ATOM 709 N N . SER A 1 98 ? 11.167 13.236 22.489 1.00 16.81 135 SER A N 1
ATOM 710 C CA . SER A 1 98 ? 11.595 14.456 21.777 1.00 18.53 135 SER A CA 1
ATOM 711 C C . SER A 1 98 ? 11.922 15.611 22.727 1.00 19.16 135 SER A C 1
ATOM 712 O O . SER A 1 98 ? 12.791 16.439 22.434 1.00 20.12 135 SER A O 1
ATOM 715 N N . THR A 1 99 ? 11.182 15.677 23.833 1.00 20.00 136 THR A N 1
ATOM 716 C CA . THR A 1 99 ? 11.341 16.684 24.891 1.00 20.41 136 THR A CA 1
ATOM 717 C C . THR A 1 99 ? 10.956 16.007 26.212 1.00 20.22 136 THR A C 1
ATOM 718 O O . THR A 1 99 ? 10.166 15.067 26.204 1.00 20.00 136 THR A O 1
ATOM 722 N N . PRO A 1 100 ? 11.498 16.480 27.354 1.00 20.01 137 PRO A N 1
ATOM 723 C CA . PRO A 1 100 ? 11.224 15.792 28.627 1.00 20.14 137 PRO A CA 1
ATOM 724 C C . PRO A 1 100 ? 9.902 16.135 29.352 1.00 20.03 137 PRO A C 1
ATOM 725 O O . PRO A 1 100 ? 9.902 16.294 30.578 1.00 21.28 137 PRO A O 1
ATOM 729 N N . ARG A 1 101 ? 8.797 16.225 28.611 1.00 18.89 138 ARG A N 1
ATOM 730 C CA . ARG A 1 101 ? 7.482 16.536 29.173 1.00 18.10 138 ARG A CA 1
ATOM 731 C C . ARG A 1 101 ? 6.868 15.289 29.809 1.00 16.13 138 ARG A C 1
ATOM 732 O O . ARG A 1 101 ? 7.217 14.170 29.435 1.00 16.51 138 ARG A O 1
ATOM 740 N N . ARG A 1 102 ? 5.947 15.483 30.754 1.00 14.70 139 ARG A N 1
ATOM 741 C CA . ARG A 1 102 ? 5.174 14.366 31.319 1.00 13.54 139 ARG A CA 1
ATOM 742 C C . ARG A 1 102 ? 4.256 13.803 30.245 1.00 13.24 139 ARG A C 1
ATOM 743 O O . ARG A 1 102 ? 3.526 14.551 29.587 1.00 13.60 139 ARG A O 1
ATOM 751 N N . ARG A 1 103 ? 4.312 12.483 30.062 1.00 11.89 140 ARG A N 1
ATOM 752 C CA . ARG A 1 103 ? 3.450 11.780 29.107 1.00 11.97 140 ARG A CA 1
ATOM 753 C C . ARG A 1 103 ? 2.862 10.548 29.747 1.00 11.66 140 ARG A C 1
ATOM 754 O O . ARG A 1 103 ? 3.449 9.989 30.677 1.00 11.91 140 ARG A O 1
ATOM 762 N N . THR A 1 104 ? 1.708 10.127 29.249 1.00 11.10 141 THR A N 1
ATOM 763 C CA . THR A 1 104 ? 1.092 8.897 29.730 1.00 10.94 141 THR A CA 1
ATOM 764 C C . THR A 1 104 ? 1.032 7.815 28.641 1.00 10.68 141 THR A C 1
ATOM 765 O O . THR A 1 104 ? 0.747 6.660 28.933 1.00 10.27 141 THR A O 1
ATOM 769 N N . ARG A 1 105 ? 1.307 8.212 27.399 1.00 10.83 142 ARG A N 1
ATOM 770 C CA . ARG A 1 105 ? 1.318 7.262 26.286 1.00 12.24 142 ARG A CA 1
ATOM 771 C C . ARG A 1 105 ? 2.174 7.798 25.162 1.00 11.82 142 ARG A C 1
ATOM 772 O O . ARG A 1 105 ? 2.100 8.977 24.835 1.00 12.69 142 ARG A O 1
ATOM 780 N N . ILE A 1 106 ? 2.983 6.919 24.583 1.00 10.64 143 ILE A N 1
ATOM 781 C CA . ILE A 1 106 ? 3.571 7.182 23.263 1.00 10.73 143 ILE A CA 1
ATOM 782 C C . ILE A 1 106 ? 3.325 5.989 22.349 1.00 10.41 143 ILE A C 1
ATOM 783 O O . ILE A 1 106 ? 3.021 4.879 22.820 1.00 10.00 143 ILE A O 1
ATOM 788 N N . GLN A 1 107 ? 3.457 6.214 21.048 1.00 9.64 144 GLN A N 1
ATOM 789 C CA . GLN A 1 107 ? 3.239 5.150 20.061 1.00 9.48 144 GLN A CA 1
ATOM 790 C C . GLN A 1 107 ? 4.219 5.319 18.919 1.00 9.44 144 GLN A C 1
ATOM 791 O O . GLN A 1 107 ? 4.613 6.441 18.597 1.00 11.06 144 GLN A O 1
ATOM 797 N N . VAL A 1 108 ? 4.606 4.196 18.330 1.00 9.68 145 VAL A N 1
ATOM 798 C CA . VAL A 1 108 ? 5.511 4.177 17.179 1.00 10.24 145 VAL A CA 1
ATOM 799 C C . VAL A 1 108 ? 5.141 2.963 16.334 1.00 10.44 145 VAL A C 1
ATOM 800 O O . VAL A 1 108 ? 4.540 2.026 16.853 1.00 12.18 145 VAL A O 1
ATOM 807 N N . PHE A 1 109 ? 5.467 2.974 15.048 1.00 10.04 146 PHE A N 1
ATOM 808 C CA . PHE A 1 109 ? 5.375 1.743 14.279 1.00 10.14 146 PHE A CA 1
ATOM 809 C C . PHE A 1 109 ? 6.668 0.962 14.398 1.00 9.66 146 PHE A C 1
ATOM 810 O O . PHE A 1 109 ? 7.754 1.547 14.453 1.00 9.36 146 PHE A O 1
ATOM 818 N N . TRP A 1 110 ? 6.523 -0.359 14.389 1.00 9.43 147 TRP A N 1
ATOM 819 C CA . TRP A 1 110 ? 7.634 -1.288 14.244 1.00 9.95 147 TRP A CA 1
ATOM 820 C C . TRP A 1 110 ? 7.310 -2.194 13.071 1.00 10.08 147 TRP A C 1
ATOM 821 O O . TRP A 1 110 ? 6.281 -2.870 13.076 1.00 9.55 147 TRP A O 1
ATOM 832 N N . ILE A 1 111 ? 8.183 -2.191 12.072 1.00 9.28 148 ILE A N 1
ATOM 833 C CA . ILE A 1 111 ? 8.003 -2.983 10.872 1.00 9.97 148 ILE A CA 1
ATOM 834 C C . ILE A 1 111 ? 8.814 -4.257 11.025 1.00 9.66 148 ILE A C 1
ATOM 835 O O . ILE A 1 111 ? 10.035 -4.199 11.213 1.00 10.27 148 ILE A O 1
ATOM 840 N N . ALA A 1 112 ? 8.135 -5.408 10.979 1.00 10.31 149 ALA A N 1
ATOM 841 C CA . ALA A 1 112 ? 8.749 -6.678 11.325 1.00 10.57 149 ALA A CA 1
ATOM 842 C C . ALA A 1 112 ? 9.807 -7.102 10.310 1.00 10.14 149 ALA A C 1
ATOM 843 O O . ALA A 1 112 ? 9.666 -6.861 9.109 1.00 9.99 149 ALA A O 1
ATOM 845 N N . PRO A 1 113 ? 10.869 -7.758 10.803 1.00 10.35 150 PRO A N 1
ATOM 846 C CA . PRO A 1 113 ? 12.013 -8.125 9.960 1.00 10.83 150 PRO A CA 1
ATOM 847 C C . PRO A 1 113 ? 11.764 -9.349 9.061 1.00 10.91 150 PRO A C 1
ATOM 848 O O . PRO A 1 113 ? 10.751 -10.025 9.218 1.00 10.66 150 PRO A O 1
ATOM 852 N N . PRO A 1 114 ? 12.679 -9.626 8.112 1.00 11.93 151 PRO A N 1
ATOM 853 C CA . PRO A 1 114 ? 12.559 -10.786 7.229 1.00 12.27 151 PRO A CA 1
ATOM 854 C C . PRO A 1 114 ? 12.476 -12.137 7.945 1.00 12.79 151 PRO A C 1
ATOM 855 O O . PRO A 1 114 ? 12.996 -12.302 9.059 1.00 12.36 151 PRO A O 1
ATOM 859 N N . ALA A 1 115 ? 11.859 -13.106 7.266 1.00 13.94 152 ALA A N 1
ATOM 860 C CA . ALA A 1 115 ? 11.767 -14.461 7.778 1.00 14.40 152 ALA A CA 1
ATOM 861 C C . ALA A 1 115 ? 13.178 -14.948 8.087 1.00 14.46 152 ALA A C 1
ATOM 862 O O . ALA A 1 115 ? 14.118 -14.656 7.335 1.00 14.82 152 ALA A O 1
ATOM 864 N N . GLY A 1 116 ? 13.322 -15.690 9.183 1.00 14.36 153 GLY A N 1
ATOM 865 C CA . GLY A 1 116 ? 14.624 -16.199 9.606 1.00 14.27 153 GLY A CA 1
ATOM 866 C C . GLY A 1 116 ? 15.304 -15.334 10.652 1.00 13.85 153 GLY A C 1
ATOM 867 O O . GLY A 1 116 ? 16.309 -15.721 11.231 1.00 14.43 153 GLY A O 1
ATOM 868 N N . THR A 1 117 ? 14.745 -14.155 10.923 1.00 13.45 154 THR A N 1
ATOM 869 C CA . THR A 1 117 ? 15.323 -13.277 11.942 1.00 13.21 154 THR A CA 1
ATOM 870 C C . THR A 1 117 ? 15.192 -13.873 13.345 1.00 13.10 154 THR A C 1
ATOM 871 O O . THR A 1 117 ? 15.997 -13.582 14.227 1.00 12.99 154 THR A O 1
ATOM 875 N N . GLY A 1 118 ? 14.174 -14.707 13.533 1.00 12.43 155 GLY A N 1
ATOM 876 C CA . GLY A 1 118 ? 13.921 -15.354 14.810 1.00 12.30 155 GLY A CA 1
ATOM 877 C C . GLY A 1 118 ? 13.148 -14.482 15.788 1.00 12.19 155 GLY A C 1
ATOM 878 O O . GLY A 1 118 ? 12.584 -13.434 15.442 1.00 12.01 155 GLY A O 1
ATOM 879 N N . CYS A 1 119 ? 13.123 -14.932 17.031 1.00 12.71 156 CYS A N 1
ATOM 880 C CA . CYS A 1 119 ? 12.368 -14.243 18.070 1.00 12.94 156 CYS A CA 1
ATOM 881 C C . CYS A 1 119 ? 12.938 -12.866 18.325 1.00 12.18 156 CYS A C 1
ATOM 882 O O . CYS A 1 119 ? 14.150 -12.697 18.414 1.00 11.85 156 CYS A O 1
ATOM 885 N N . VAL A 1 120 ? 12.041 -11.892 18.457 1.00 11.22 157 VAL A N 1
ATOM 886 C CA . VAL A 1 120 ? 12.414 -10.509 18.713 1.00 11.31 157 VAL A CA 1
ATOM 887 C C . VAL A 1 120 ? 11.856 -10.076 20.084 1.00 10.85 157 VAL A C 1
ATOM 888 O O . VAL A 1 120 ? 10.740 -10.438 20.455 1.00 12.00 157 VAL A O 1
ATOM 892 N N . ILE A 1 121 ? 12.659 -9.322 20.828 1.00 10.30 158 ILE A N 1
ATOM 893 C CA . ILE A 1 121 ? 12.239 -8.767 22.115 1.00 10.63 158 ILE A CA 1
ATOM 894 C C . ILE A 1 121 ? 12.130 -7.264 22.008 1.00 11.49 158 ILE A C 1
ATOM 895 O O . ILE A 1 121 ? 13.134 -6.565 21.803 1.00 11.36 158 ILE A O 1
ATOM 900 N N . LEU A 1 122 ? 10.900 -6.766 22.139 1.00 11.93 159 LEU A N 1
ATOM 901 C CA . LEU A 1 122 ? 10.650 -5.343 22.226 1.00 12.84 159 LEU A CA 1
ATOM 902 C C . LEU A 1 122 ? 10.785 -4.979 23.679 1.00 12.88 159 LEU A C 1
ATOM 903 O O . LEU A 1 122 ? 10.149 -5.618 24.511 1.00 13.98 159 LEU A O 1
ATOM 908 N N . LYS A 1 123 ? 11.584 -3.962 23.978 1.00 11.99 160 LYS A N 1
ATOM 909 C CA . LYS A 1 123 ? 11.930 -3.618 25.363 1.00 13.71 160 LYS A CA 1
ATOM 910 C C . LYS A 1 123 ? 11.981 -2.117 25.579 1.00 12.72 160 LYS A C 1
ATOM 911 O O . LYS A 1 123 ? 12.497 -1.378 24.749 1.00 12.12 160 LYS A O 1
ATOM 917 N N . ALA A 1 124 ? 11.480 -1.666 26.724 1.00 11.81 161 ALA A N 1
ATOM 918 C CA . ALA A 1 124 ? 11.517 -0.260 27.058 1.00 11.21 161 ALA A CA 1
ATOM 919 C C . ALA A 1 124 ? 12.037 -0.015 28.459 1.00 11.44 161 ALA A C 1
ATOM 920 O O . ALA A 1 124 ? 11.943 -0.868 29.336 1.00 11.66 161 ALA A O 1
ATOM 922 N N . SER A 1 125 ? 12.597 1.172 28.634 1.00 11.39 162 SER A N 1
ATOM 923 C CA . SER A 1 125 ? 13.005 1.713 29.917 1.00 11.82 162 SER A CA 1
ATOM 924 C C . SER A 1 125 ? 12.343 3.069 30.049 1.00 11.46 162 SER A C 1
ATOM 925 O O . SER A 1 125 ? 12.167 3.760 29.037 1.00 11.97 162 SER A O 1
ATOM 930 N N . ILE A 1 126 ? 11.969 3.470 31.265 1.00 11.27 163 ILE A N 1
ATOM 931 C CA . ILE A 1 126 ? 11.371 4.798 31.460 1.00 11.96 163 ILE A CA 1
ATOM 932 C C . ILE A 1 126 ? 11.973 5.555 32.648 1.00 11.43 163 ILE A C 1
ATOM 933 O O . ILE A 1 126 ? 12.616 4.955 33.519 1.00 11.04 163 ILE A O 1
ATOM 938 N N . VAL A 1 127 ? 11.739 6.864 32.676 1.00 11.58 164 VAL A N 1
ATOM 939 C CA . VAL A 1 127 ? 11.959 7.675 33.888 1.00 12.88 164 VAL A CA 1
ATOM 940 C C . VAL A 1 127 ? 10.717 8.472 34.295 1.00 13.40 164 VAL A C 1
ATOM 941 O O . VAL A 1 127 ? 10.089 9.097 33.448 1.00 12.44 164 VAL A O 1
ATOM 945 N N . GLN A 1 128 ? 10.373 8.432 35.591 1.00 13.66 165 GLN A N 1
ATOM 946 C CA . GLN A 1 128 ? 9.307 9.259 36.188 1.00 14.25 165 GLN A CA 1
ATOM 947 C C . GLN A 1 128 ? 9.944 10.104 37.292 1.00 13.65 165 GLN A C 1
ATOM 948 O O . GLN A 1 128 ? 10.283 11.262 37.055 1.00 14.26 165 GLN A O 1
ATOM 954 N N . LYS A 1 129 ? 10.113 9.518 38.482 1.00 12.06 166 LYS A N 1
ATOM 955 C CA . LYS A 1 129 ? 10.937 10.080 39.563 1.00 11.82 166 LYS A CA 1
ATOM 956 C C . LYS A 1 129 ? 11.996 9.061 39.999 1.00 11.07 166 LYS A C 1
ATOM 957 O O . LYS A 1 129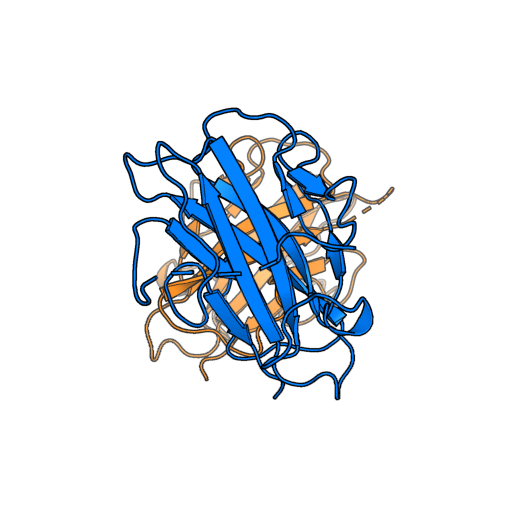 ? 12.751 9.284 40.960 1.00 10.17 166 LYS A O 1
ATOM 963 N N . ARG A 1 130 ? 12.042 7.949 39.265 1.00 11.13 167 ARG A N 1
ATOM 964 C CA . ARG A 1 130 ? 13.063 6.916 39.396 1.00 10.95 167 ARG A CA 1
ATOM 965 C C . ARG A 1 130 ? 13.176 6.294 38.009 1.00 10.90 167 ARG A C 1
ATOM 966 O O . ARG A 1 130 ? 12.295 6.512 37.175 1.00 10.38 167 ARG A O 1
ATOM 974 N N . ILE A 1 131 ? 14.243 5.532 37.774 1.00 11.52 168 ILE A N 1
ATOM 975 C CA . ILE A 1 131 ? 14.420 4.814 36.510 1.00 12.19 168 ILE A CA 1
ATOM 976 C C . ILE A 1 131 ? 13.898 3.384 36.609 1.00 11.97 168 ILE A C 1
ATOM 977 O O . ILE A 1 131 ? 14.185 2.654 37.570 1.00 12.40 168 ILE A O 1
ATOM 984 N N . ILE A 1 132 ? 13.147 2.983 35.592 1.00 12.16 169 ILE A N 1
ATOM 985 C CA . ILE A 1 132 ? 12.805 1.587 35.416 1.00 13.27 169 ILE A CA 1
ATOM 986 C C . ILE A 1 132 ? 13.675 1.104 34.276 1.00 13.13 169 ILE A C 1
ATOM 987 O O . ILE A 1 132 ? 13.527 1.561 33.140 1.00 12.90 169 ILE A O 1
ATOM 994 N N . TYR A 1 133 ? 14.619 0.233 34.620 1.00 13.29 170 TYR A N 1
ATOM 995 C CA . TYR A 1 133 ? 15.631 -0.269 33.701 1.00 14.09 170 TYR A CA 1
ATOM 996 C C . TYR A 1 133 ? 15.061 -1.325 32.765 1.00 14.29 170 TYR A C 1
ATOM 997 O O . TYR A 1 133 ? 13.996 -1.872 33.027 1.00 14.55 170 TYR A O 1
ATOM 1006 N N . PHE A 1 134 ? 15.772 -1.602 31.671 1.00 14.22 171 PHE A N 1
ATOM 1007 C CA . PHE A 1 134 ? 15.406 -2.711 30.781 1.00 14.38 171 PHE A CA 1
ATOM 1008 C C . PHE A 1 134 ? 15.376 -4.024 31.556 1.00 15.30 171 PHE A C 1
ATOM 1009 O O . PHE A 1 134 ? 16.231 -4.267 32.413 1.00 15.25 171 PHE A O 1
ATOM 1017 N N . GLN A 1 135 ? 14.410 -4.880 31.245 1.00 15.35 172 GLN A N 1
ATOM 1018 C CA . GLN A 1 135 ? 14.330 -6.195 31.870 1.00 16.15 172 GLN A CA 1
ATOM 1019 C C . GLN A 1 135 ? 14.125 -7.288 30.845 1.00 16.11 172 GLN A C 1
ATOM 1020 O O . GLN A 1 135 ? 13.581 -7.037 29.772 1.00 15.64 172 GLN A O 1
ATOM 1026 N N . ASP A 1 136 ? 14.553 -8.507 31.181 1.00 16.63 173 ASP A N 1
ATOM 1027 C CA . ASP A 1 136 ? 14.402 -9.643 30.274 1.00 17.35 173 ASP A CA 1
ATOM 1028 C C . ASP A 1 136 ? 12.956 -10.082 30.138 1.00 16.68 173 ASP A C 1
ATOM 1029 O O . ASP A 1 136 ? 12.556 -10.574 29.081 1.00 17.30 173 ASP A O 1
ATOM 1034 N N . GLU A 1 137 ? 12.184 -9.879 31.207 1.00 16.88 174 GLU A N 1
ATOM 1035 C CA . GLU A 1 137 ? 10.752 -10.164 31.247 1.00 16.72 174 GLU A CA 1
ATOM 1036 C C . GLU A 1 137 ? 10.094 -9.125 32.125 1.00 16.04 174 GLU A C 1
ATOM 1037 O O . GLU A 1 137 ? 10.714 -8.595 33.043 1.00 16.88 174 GLU A O 1
ATOM 1043 N N . GLY A 1 138 ? 8.831 -8.833 31.846 1.00 14.47 175 GLY A N 1
ATOM 1044 C CA . GLY A 1 138 ? 8.124 -7.851 32.636 1.00 13.39 175 GLY A CA 1
ATOM 1045 C C . GLY A 1 138 ? 7.155 -7.064 31.795 1.00 12.85 175 GLY A C 1
ATOM 1046 O O . GLY A 1 138 ? 6.975 -7.336 30.609 1.00 13.15 175 GLY A O 1
ATOM 1047 N N . SER A 1 139 ? 6.539 -6.067 32.412 1.00 11.64 176 SER A N 1
ATOM 1048 C CA . SER A 1 139 ? 5.494 -5.337 31.722 1.00 10.67 176 SER A CA 1
ATOM 1049 C C . SER A 1 139 ? 6.008 -4.428 30.603 1.00 10.59 176 SER A C 1
ATOM 1050 O O . SER A 1 139 ? 5.227 -4.017 29.749 1.00 10.50 176 SER A O 1
ATOM 1053 N N . LEU A 1 140 ? 7.298 -4.096 30.624 1.00 10.70 177 LEU A N 1
ATOM 1054 C CA . LEU A 1 140 ? 7.905 -3.276 29.572 1.00 11.13 177 LEU A CA 1
ATOM 1055 C C . LEU A 1 140 ? 8.705 -4.107 28.569 1.00 12.22 177 LEU A C 1
ATOM 1056 O O . LEU A 1 140 ? 9.552 -3.587 27.864 1.00 12.47 177 LEU A O 1
ATOM 1061 N N . THR A 1 141 ? 8.410 -5.398 28.494 1.00 12.14 178 THR A N 1
ATOM 1062 C CA . THR A 1 141 ? 9.115 -6.310 27.589 1.00 12.70 178 THR A CA 1
ATOM 1063 C C . THR A 1 141 ? 8.111 -7.225 26.905 1.00 13.23 178 THR A C 1
ATOM 1064 O O . THR A 1 141 ? 7.245 -7.819 27.564 1.00 14.24 178 THR A O 1
ATOM 1068 N N . LYS A 1 142 ? 8.213 -7.336 25.581 1.00 13.62 179 LYS A N 1
ATOM 1069 C CA . LYS A 1 142 ? 7.322 -8.221 24.833 1.00 14.35 179 LYS A CA 1
ATOM 1070 C C . LYS A 1 142 ? 8.101 -9.015 23.806 1.00 14.49 179 LYS A C 1
ATOM 1071 O O . LYS A 1 142 ? 8.844 -8.451 23.016 1.00 14.36 179 LYS A O 1
ATOM 1077 N N . LYS A 1 143 ? 7.921 -10.329 23.846 1.00 14.67 180 LYS A N 1
ATOM 1078 C CA . LYS A 1 143 ? 8.566 -11.237 22.913 1.00 15.34 180 LYS A CA 1
ATOM 1079 C C . LYS A 1 143 ? 7.611 -11.562 21.780 1.00 15.03 180 LYS A C 1
ATOM 1080 O O . LYS A 1 143 ? 6.457 -11.924 22.028 1.00 15.35 180 LYS A O 1
ATOM 1086 N N . LEU A 1 144 ? 8.090 -11.420 20.545 1.00 13.85 181 LEU A N 1
ATOM 1087 C CA . LEU A 1 144 ? 7.354 -11.860 19.358 1.00 14.36 181 LEU A CA 1
ATOM 1088 C C . LEU A 1 144 ? 8.227 -12.742 18.498 1.00 14.11 181 LEU A C 1
ATOM 1089 O O . LEU A 1 144 ? 9.327 -12.341 18.102 1.00 13.63 181 LEU A O 1
ATOM 1094 N N . CYS A 1 145 ? 7.722 -13.929 18.196 1.00 14.93 182 CYS A N 1
ATOM 1095 C CA . CYS A 1 145 ? 8.462 -14.844 17.346 1.00 15.92 182 CYS A CA 1
ATOM 1096 C C . CYS A 1 145 ? 7.795 -14.939 15.982 1.00 15.52 182 CYS A C 1
ATOM 1097 O O . CYS A 1 145 ? 6.748 -14.339 15.757 1.00 14.15 182 CYS A O 1
ATOM 1100 N N . GLU A 1 146 ? 8.418 -15.650 15.053 1.00 15.33 183 GLU A N 1
ATOM 1101 C CA . GLU A 1 146 ? 7.774 -15.977 13.786 1.00 16.40 183 GLU A CA 1
ATOM 1102 C C . GLU A 1 146 ? 6.734 -17.090 13.998 1.00 17.49 183 GLU A C 1
ATOM 1103 O O . GLU A 1 146 ? 6.736 -17.751 15.035 1.00 18.02 183 GLU A O 1
ATOM 1109 N N . GLN A 1 147 ? 5.825 -17.249 13.035 1.00 19.76 184 GLN A N 1
ATOM 1110 C CA . GLN A 1 147 ? 4.970 -18.452 12.867 1.00 22.10 184 GLN A CA 1
ATOM 1111 C C . GLN A 1 147 ? 3.640 -18.108 12.216 1.00 22.45 184 GLN A C 1
ATOM 1112 O O . GLN A 1 147 ? 3.617 -17.649 11.081 1.00 23.82 184 GLN A O 1
ATOM 1118 N N . TYR B 1 6 ? -33.086 0.358 15.870 1.00 23.13 43 TYR B N 1
ATOM 1119 C CA . TYR B 1 6 ? -31.821 0.887 15.279 1.00 22.71 43 TYR B CA 1
ATOM 1120 C C . TYR B 1 6 ? -31.392 0.104 14.036 1.00 22.76 43 TYR B C 1
ATOM 1121 O O . TYR B 1 6 ? -31.647 -1.098 13.931 1.00 23.22 43 TYR B O 1
ATOM 1130 N N . CYS B 1 7 ? -30.759 0.820 13.103 1.00 22.05 44 CYS B N 1
ATOM 1131 C CA . CYS B 1 7 ? -30.158 0.268 11.871 1.00 21.49 44 CYS B CA 1
ATOM 1132 C C . CYS B 1 7 ? -31.126 -0.141 10.763 1.00 21.50 44 CYS B C 1
ATOM 1133 O O . CYS B 1 7 ? -30.689 -0.519 9.672 1.00 21.11 44 CYS B O 1
ATOM 1136 N N . SER B 1 8 ? -32.427 -0.053 11.029 1.00 21.89 45 SER B N 1
ATOM 1137 C CA . SER B 1 8 ? -33.438 -0.503 10.069 1.00 22.20 45 SER B CA 1
ATOM 1138 C C . SER B 1 8 ? -33.316 0.168 8.696 1.00 22.70 45 SER B C 1
ATOM 1139 O O . SER B 1 8 ? -33.800 -0.372 7.700 1.00 22.59 45 SER B O 1
ATOM 1142 N N . ARG B 1 9 ? -32.655 1.326 8.651 1.00 23.02 46 ARG B N 1
ATOM 1143 C CA . ARG B 1 9 ? -32.554 2.135 7.429 1.00 23.62 46 ARG B CA 1
ATOM 1144 C C . ARG B 1 9 ? -31.146 2.192 6.820 1.00 23.80 46 ARG B C 1
ATOM 1145 O O . ARG B 1 9 ? -30.909 2.932 5.859 1.00 23.62 46 ARG B O 1
ATOM 1147 N N . ILE B 1 10 ? -30.225 1.392 7.354 1.00 24.21 47 ILE B N 1
ATOM 1148 C CA . ILE B 1 10 ? -28.813 1.456 6.944 1.00 24.79 47 ILE B CA 1
ATOM 1149 C C . ILE B 1 10 ? -28.553 1.047 5.480 1.00 24.94 47 ILE B C 1
ATOM 1150 O O . ILE B 1 10 ? -27.560 1.466 4.883 1.00 24.91 47 ILE B O 1
ATOM 1155 N N . LEU B 1 11 ? -29.450 0.243 4.910 1.00 25.03 48 LEU B N 1
ATOM 1156 C CA . LEU B 1 11 ? -29.268 -0.275 3.549 1.00 25.27 48 LEU B CA 1
ATOM 1157 C C . LEU B 1 11 ? -30.137 0.448 2.514 1.00 25.70 48 LEU B C 1
ATOM 1158 O O . LEU B 1 11 ? -30.165 0.057 1.344 1.00 25.72 48 LEU B O 1
ATOM 1163 N N . ARG B 1 12 ? -30.843 1.493 2.950 1.00 25.89 49 ARG B N 1
ATOM 1164 C CA . ARG B 1 12 ? -31.772 2.228 2.080 1.00 26.16 49 ARG B CA 1
ATOM 1165 C C . ARG B 1 12 ? -31.099 2.809 0.830 1.00 26.41 49 ARG B C 1
ATOM 1166 O O . ARG B 1 12 ? -31.662 2.748 -0.271 1.00 27.08 49 ARG B O 1
ATOM 1168 N N . ALA B 1 13 ? -29.899 3.359 1.007 1.00 26.42 50 ALA B N 1
ATOM 1169 C CA . ALA B 1 13 ? -29.162 4.004 -0.080 1.00 26.19 50 ALA B CA 1
ATOM 1170 C C . ALA B 1 13 ? -28.200 3.046 -0.808 1.00 25.78 50 ALA B C 1
ATOM 1171 O O . ALA B 1 13 ? -27.367 3.475 -1.618 1.00 26.19 50 ALA B O 1
ATOM 1173 N N . GLN B 1 14 ? -28.336 1.752 -0.530 1.00 24.82 51 GLN B N 1
ATOM 1174 C CA . GLN B 1 14 ? -27.479 0.734 -1.131 1.00 23.86 51 GLN B CA 1
ATOM 1175 C C . GLN B 1 14 ? -28.074 0.191 -2.426 1.00 23.20 51 GLN B C 1
ATOM 1176 O O . GLN B 1 14 ? -29.279 -0.055 -2.514 1.00 23.61 51 GLN B O 1
ATOM 1182 N N . GLY B 1 15 ? -27.222 0.028 -3.434 1.00 22.08 52 GLY B N 1
ATOM 1183 C CA . GLY B 1 15 ? -27.646 -0.424 -4.760 1.00 20.91 52 GLY B CA 1
ATOM 1184 C C . GLY B 1 15 ? -26.988 -1.733 -5.144 1.00 20.30 52 GLY B C 1
ATOM 1185 O O . GLY B 1 15 ? -26.396 -2.407 -4.301 1.00 20.23 52 GLY B O 1
ATOM 1186 N N . THR B 1 16 ? -27.076 -2.077 -6.426 1.00 19.99 53 THR B N 1
ATOM 1187 C CA . THR B 1 16 ? -26.662 -3.396 -6.913 1.00 19.76 53 THR B CA 1
ATOM 1188 C C . THR B 1 16 ? -25.221 -3.481 -7.410 1.00 19.74 53 THR B C 1
ATOM 1189 O O . THR B 1 16 ? -24.664 -4.579 -7.495 1.00 18.64 53 THR B O 1
ATOM 1193 N N . ARG B 1 17 ? -24.621 -2.337 -7.742 1.00 20.20 54 ARG B N 1
ATOM 1194 C CA . ARG B 1 17 ? -23.272 -2.336 -8.302 1.00 20.64 54 ARG B CA 1
ATOM 1195 C C . ARG B 1 17 ? -22.307 -2.965 -7.319 1.00 20.64 54 ARG B C 1
ATOM 1196 O O . ARG B 1 17 ? -22.324 -2.659 -6.127 1.00 19.82 54 ARG B O 1
ATOM 1204 N N . ARG B 1 18 ? -21.486 -3.872 -7.819 1.00 21.07 55 ARG B N 1
ATOM 1205 C CA . ARG B 1 18 ? -20.410 -4.407 -7.008 1.00 21.87 55 ARG B CA 1
ATOM 1206 C C . ARG B 1 18 ? -19.063 -4.018 -7.625 1.00 22.19 55 ARG B C 1
ATOM 1207 O O . ARG B 1 18 ? -18.765 -4.366 -8.767 1.00 22.72 55 ARG B O 1
ATOM 1215 N N . GLU B 1 19 ? -18.313 -3.209 -6.879 1.00 22.33 56 GLU B N 1
ATOM 1216 C CA . GLU B 1 19 ? -16.929 -2.862 -7.188 1.00 22.68 56 GLU B CA 1
ATOM 1217 C C . GLU B 1 19 ? -16.071 -3.486 -6.088 1.00 21.92 56 GLU B C 1
ATOM 1218 O O . GLU B 1 19 ? -15.734 -2.817 -5.096 1.00 22.95 56 GLU B O 1
ATOM 1224 N N . GLY B 1 20 ? -15.751 -4.769 -6.243 1.00 20.48 57 GLY B N 1
ATOM 1225 C CA . GLY B 1 20 ? -14.935 -5.475 -5.266 1.00 18.49 57 GLY B CA 1
ATOM 1226 C C . GLY B 1 20 ? -13.691 -4.687 -4.909 1.00 16.79 57 GLY B C 1
ATOM 1227 O O . GLY B 1 20 ? -13.611 -4.072 -3.837 1.00 17.68 57 GLY B O 1
ATOM 1228 N N . TYR B 1 21 ? -12.715 -4.706 -5.810 1.00 14.61 58 TYR B N 1
ATOM 1229 C CA . TYR B 1 21 ? -11.448 -4.064 -5.519 1.00 12.80 58 TYR B CA 1
ATOM 1230 C C . TYR B 1 21 ? -11.410 -2.708 -6.197 1.00 11.80 58 TYR B C 1
ATOM 1231 O O . TYR B 1 21 ? -11.623 -2.602 -7.405 1.00 11.48 58 TYR B O 1
ATOM 1240 N N . THR B 1 22 ? -11.140 -1.679 -5.399 1.00 11.25 59 THR B N 1
ATOM 1241 C CA . THR B 1 22 ? -11.109 -0.301 -5.853 1.00 11.35 59 THR B CA 1
ATOM 1242 C C . THR B 1 22 ? -9.866 0.372 -5.305 1.00 11.25 59 THR B C 1
ATOM 1243 O O . THR B 1 22 ? -9.001 -0.285 -4.725 1.00 11.57 59 THR B O 1
ATOM 1247 N N . GLU B 1 23 ? -9.790 1.687 -5.472 1.00 11.41 60 GLU B N 1
ATOM 1248 C CA . GLU B 1 23 ? -8.624 2.457 -5.027 1.00 12.10 60 GLU B CA 1
ATOM 1249 C C . GLU B 1 23 ? -8.676 2.809 -3.524 1.00 12.10 60 GLU B C 1
ATOM 1250 O O . GLU B 1 23 ? -7.769 3.472 -3.002 1.00 13.51 60 GLU B O 1
ATOM 1256 N N . PHE B 1 24 ? -9.730 2.347 -2.847 1.00 11.10 61 PHE B N 1
ATOM 1257 C CA . PHE B 1 24 ? -9.935 2.565 -1.409 1.00 11.52 61 PHE B CA 1
ATOM 1258 C C . PHE B 1 24 ? -9.737 1.271 -0.623 1.00 12.33 61 PHE B C 1
ATOM 1259 O O . PHE B 1 24 ? -10.149 0.200 -1.065 1.00 12.71 61 PHE B O 1
ATOM 1267 N N . SER B 1 25 ? -9.132 1.388 0.559 1.00 11.91 62 SER B N 1
ATOM 1268 C CA . SER B 1 25 ? -8.708 0.221 1.324 1.00 12.21 62 SER B CA 1
ATOM 1269 C C . SER B 1 25 ? -9.168 0.268 2.780 1.00 11.35 62 SER B C 1
ATOM 1270 O O . SER B 1 25 ? -8.925 1.258 3.480 1.00 12.22 62 SER B O 1
ATOM 1275 N N . LEU B 1 26 ? -9.835 -0.801 3.202 1.00 11.47 63 LEU B N 1
ATOM 1276 C CA . LEU B 1 26 ? -10.109 -1.062 4.613 1.00 11.14 63 LEU B CA 1
ATOM 1277 C C . LEU B 1 26 ? -9.082 -2.065 5.129 1.00 12.45 63 LEU B C 1
ATOM 1278 O O . LEU B 1 26 ? -8.957 -3.163 4.571 1.00 13.64 63 LEU B O 1
ATOM 1286 N N . ARG B 1 27 ? -8.332 -1.691 6.161 1.00 11.42 64 ARG B N 1
ATOM 1287 C CA . ARG B 1 27 ? -7.291 -2.586 6.692 1.00 11.28 64 ARG B CA 1
ATOM 1288 C C . ARG B 1 27 ? -7.400 -2.685 8.199 1.00 10.83 64 ARG B C 1
ATOM 1289 O O . ARG B 1 27 ? -7.947 -1.800 8.841 1.00 11.32 64 ARG B O 1
ATOM 1303 N N . VAL B 1 28 ? -6.829 -3.749 8.759 1.00 11.52 65 VAL B N 1
ATOM 1304 C CA . VAL B 1 28 ? -6.647 -3.845 10.202 1.00 11.23 65 VAL B CA 1
ATOM 1305 C C . VAL B 1 28 ? -5.152 -3.805 10.478 1.00 10.88 65 VAL B C 1
ATOM 1306 O O . VAL B 1 28 ? -4.390 -4.620 9.943 1.00 10.76 65 VAL B O 1
ATOM 1310 N N . GLU B 1 29 ? -4.700 -2.823 11.258 1.00 10.27 66 GLU B N 1
ATOM 1311 C CA . GLU B 1 29 ? -3.262 -2.679 11.496 1.00 10.43 66 GLU B CA 1
ATOM 1312 C C . GLU B 1 29 ? -2.724 -3.937 12.163 1.00 9.46 66 GLU B C 1
ATOM 1313 O O . GLU B 1 29 ? -3.348 -4.473 13.093 1.00 9.45 66 GLU B O 1
ATOM 1319 N N . GLY B 1 30 ? -1.569 -4.402 11.691 1.00 10.11 67 GLY B N 1
ATOM 1320 C CA . GLY B 1 30 ? -0.981 -5.604 12.249 1.00 10.18 67 GLY B CA 1
ATOM 1321 C C . GLY B 1 30 ? -1.370 -6.860 11.496 1.00 10.68 67 GLY B C 1
ATOM 1322 O O . GLY B 1 30 ? -0.880 -7.942 11.808 1.00 11.29 67 GLY B O 1
ATOM 1323 N N . ASP B 1 31 ? -2.257 -6.710 10.508 1.00 11.35 68 ASP B N 1
ATOM 1324 C CA . ASP B 1 31 ? -2.676 -7.831 9.641 1.00 12.32 68 ASP B CA 1
ATOM 1325 C C . ASP B 1 31 ? -2.974 -9.123 10.424 1.00 12.18 68 ASP B C 1
ATOM 1326 O O . ASP B 1 31 ? -2.372 -10.174 10.174 1.00 12.20 68 ASP B O 1
ATOM 1331 N N . PRO B 1 32 ? -3.911 -9.056 11.391 1.00 11.31 69 PRO B N 1
ATOM 1332 C CA . PRO B 1 32 ? -4.217 -10.283 12.149 1.00 12.47 69 PRO B CA 1
ATOM 1333 C C . PRO B 1 32 ? -4.846 -11.368 11.284 1.00 12.80 69 PRO B C 1
ATOM 1334 O O . PRO B 1 32 ? -5.618 -11.044 10.376 1.00 14.21 69 PRO B O 1
ATOM 1338 N N . ASP B 1 33 ? -4.500 -12.624 11.579 1.00 14.26 70 ASP B N 1
ATOM 1339 C CA . ASP B 1 33 ? -5.043 -13.804 10.884 1.00 15.25 70 ASP B CA 1
ATOM 1340 C C . ASP B 1 33 ? -6.405 -14.223 11.434 1.00 15.42 70 ASP B C 1
ATOM 1341 O O . ASP B 1 33 ? -7.158 -14.937 10.772 1.00 16.35 70 ASP B O 1
ATOM 1346 N N . PHE B 1 34 ? -6.709 -13.774 12.651 1.00 14.51 71 PHE B N 1
ATOM 1347 C CA . PHE B 1 34 ? -7.942 -14.113 13.355 1.00 13.98 71 PHE B CA 1
ATOM 1348 C C . PHE B 1 34 ? -8.144 -13.069 14.432 1.00 13.30 71 PHE B C 1
ATOM 1349 O O . PHE B 1 34 ? -7.221 -12.288 14.716 1.00 13.17 71 PHE B O 1
ATOM 1357 N N . TYR B 1 35 ? -9.335 -13.034 15.029 1.00 11.39 72 TYR B N 1
ATOM 1358 C CA . TYR B 1 35 ? -9.570 -12.141 16.173 1.00 10.88 72 TYR B CA 1
ATOM 1359 C C . TYR B 1 35 ? -9.543 -12.915 17.478 1.00 11.34 72 TYR B C 1
ATOM 1360 O O . TYR B 1 35 ? -9.890 -14.104 17.512 1.00 11.50 72 TYR B O 1
ATOM 1369 N N . LYS B 1 36 ? -9.130 -12.242 18.545 1.00 11.62 73 LYS B N 1
ATOM 1370 C CA . LYS B 1 36 ? -9.247 -12.781 19.899 1.00 12.84 73 LYS B CA 1
ATOM 1371 C C . LYS B 1 36 ? -10.298 -11.976 20.651 1.00 12.99 73 LYS B C 1
ATOM 1372 O O . LYS B 1 36 ? -10.175 -10.756 20.725 1.00 12.60 73 LYS B O 1
ATOM 1378 N N . PRO B 1 37 ? -11.333 -12.639 21.210 1.00 12.68 74 PRO B N 1
ATOM 1379 C CA . PRO B 1 37 ? -12.361 -11.926 21.963 1.00 13.19 74 PRO B CA 1
ATOM 1380 C C . PRO B 1 37 ? -11.807 -10.873 22.938 1.00 12.99 74 PRO B C 1
ATOM 1381 O O . PRO B 1 37 ? -10.910 -11.166 23.731 1.00 13.61 74 PRO B O 1
ATOM 1385 N N . GLY B 1 38 ? -12.364 -9.669 22.887 1.00 13.21 75 GLY B N 1
ATOM 1386 C CA . GLY B 1 38 ? -11.967 -8.605 23.798 1.00 13.65 75 GLY B CA 1
ATOM 1387 C C . GLY B 1 38 ? -10.748 -7.795 23.401 1.00 13.28 75 GLY B C 1
ATOM 1388 O O . GLY B 1 38 ? -10.471 -6.768 24.016 1.00 14.83 75 GLY B O 1
ATOM 1389 N N . THR B 1 39 ? -10.006 -8.243 22.382 1.00 13.38 76 THR B N 1
ATOM 1390 C CA . THR B 1 39 ? -8.839 -7.508 21.913 1.00 13.15 76 THR B CA 1
ATOM 1391 C C . THR B 1 39 ? -9.305 -6.313 21.073 1.00 12.10 76 THR B C 1
ATOM 1392 O O . THR B 1 39 ? -10.264 -6.410 20.297 1.00 11.31 76 THR B O 1
ATOM 1396 N N . SER B 1 40 ? -8.642 -5.178 21.267 1.00 11.75 77 SER B N 1
ATOM 1397 C CA . SER B 1 40 ? -8.849 -3.978 20.438 1.00 11.27 77 SER B CA 1
ATOM 1398 C C . SER B 1 40 ? -7.913 -3.982 19.233 1.00 11.00 77 SER B C 1
ATOM 1399 O O . SER B 1 40 ? -6.694 -4.205 19.385 1.00 11.61 77 SER B O 1
ATOM 1404 N N . TYR B 1 41 ? -8.479 -3.719 18.059 1.00 8.96 78 TYR B N 1
ATOM 1405 C CA . TYR B 1 41 ? -7.759 -3.642 16.781 1.00 9.17 78 TYR B CA 1
ATOM 1406 C C . TYR B 1 41 ? -7.981 -2.281 16.173 1.00 9.38 78 TYR B C 1
ATOM 1407 O O . TYR B 1 41 ? -9.069 -1.742 16.254 1.00 10.33 78 TYR B O 1
ATOM 1416 N N . ARG B 1 42 ? -6.956 -1.718 15.565 1.00 8.81 79 ARG B N 1
ATOM 1417 C CA . ARG B 1 42 ? -7.102 -0.455 14.875 1.00 8.61 79 ARG B CA 1
ATOM 1418 C C . ARG B 1 42 ? -7.467 -0.700 13.413 1.00 8.83 79 ARG B C 1
ATOM 1419 O O . ARG B 1 42 ? -6.712 -1.349 12.663 1.00 9.65 79 ARG B O 1
ATOM 1427 N N . VAL B 1 43 ? -8.629 -0.194 13.018 1.00 8.81 80 VAL B N 1
ATOM 1428 C CA . VAL B 1 43 ? -9.170 -0.387 11.676 1.00 10.29 80 VAL B CA 1
ATOM 1429 C C . VAL B 1 43 ? -8.984 0.924 10.927 1.00 9.91 80 VAL B C 1
ATOM 1430 O O . VAL B 1 43 ? -9.292 1.996 11.467 1.00 10.60 80 VAL B O 1
ATOM 1434 N N . THR B 1 44 ? -8.461 0.850 9.708 1.00 10.27 81 THR B N 1
ATOM 1435 C CA . THR B 1 44 ? -8.201 2.057 8.930 1.00 11.29 81 THR B CA 1
ATOM 1436 C C . THR B 1 44 ? -8.888 2.015 7.586 1.00 11.68 81 THR B C 1
ATOM 1437 O O . THR B 1 44 ? -9.018 0.955 6.970 1.00 11.84 81 THR B O 1
ATOM 1441 N N . LEU B 1 45 ? -9.348 3.181 7.156 1.00 10.63 82 LEU B N 1
ATOM 1442 C CA . LEU B 1 45 ? -9.940 3.331 5.849 1.00 12.19 82 LEU B CA 1
ATOM 1443 C C . LEU B 1 45 ? -9.165 4.422 5.129 1.00 11.21 82 LEU B C 1
ATOM 1444 O O . LEU B 1 45 ? -9.032 5.523 5.657 1.00 10.86 82 LEU B O 1
ATOM 1449 N N . SER B 1 46 ? -8.627 4.106 3.952 1.00 12.13 83 SER B N 1
ATOM 1450 C CA . SER B 1 46 ? -7.666 5.010 3.319 1.00 12.60 83 SER B CA 1
ATOM 1451 C C . SER B 1 46 ? -7.823 5.143 1.815 1.00 12.98 83 SER B C 1
ATOM 1452 O O . SER B 1 46 ? -8.258 4.206 1.148 1.00 12.78 83 SER B O 1
ATOM 1457 N N . ALA B 1 47 ? -7.456 6.328 1.325 1.00 12.88 84 ALA B N 1
ATOM 1458 C CA . ALA B 1 47 ? -7.278 6.643 -0.096 1.00 13.99 84 ALA B CA 1
ATOM 1459 C C . ALA B 1 47 ? -5.854 7.154 -0.316 1.00 14.72 84 ALA B C 1
ATOM 1460 O O . ALA B 1 47 ? -5.250 7.740 0.588 1.00 15.87 84 ALA B O 1
ATOM 1462 N N . PRO B 1 50 ? -3.778 11.702 -4.871 1.00 20.24 87 PRO B N 1
ATOM 1463 C CA . PRO B 1 50 ? -4.745 12.797 -4.860 1.00 19.91 87 PRO B CA 1
ATOM 1464 C C . PRO B 1 50 ? -6.178 12.312 -4.654 1.00 19.34 87 PRO B C 1
ATOM 1465 O O . PRO B 1 50 ? -7.105 13.123 -4.612 1.00 19.91 87 PRO B O 1
ATOM 1469 N N . SER B 1 51 ? -6.355 11.001 -4.531 1.00 18.54 88 SER B N 1
ATOM 1470 C CA . SER B 1 51 ? -7.676 10.437 -4.285 1.00 17.56 88 SER B CA 1
ATOM 1471 C C . SER B 1 51 ? -8.112 10.709 -2.842 1.00 16.65 88 SER B C 1
ATOM 1472 O O . SER B 1 51 ? -7.274 10.948 -1.974 1.00 17.26 88 SER B O 1
ATOM 1475 N N . TYR B 1 52 ? -9.421 10.687 -2.602 1.00 15.50 89 TYR B N 1
ATOM 1476 C CA . TYR B 1 52 ? -9.986 11.019 -1.289 1.00 14.42 89 TYR B CA 1
ATOM 1477 C C . TYR B 1 52 ? -11.374 10.400 -1.160 1.00 14.04 89 TYR B C 1
ATOM 1478 O O . TYR B 1 52 ? -11.921 9.903 -2.135 1.00 14.00 89 TYR B O 1
ATOM 1487 N N . PHE B 1 53 ? -11.944 10.432 0.038 1.00 13.04 90 PHE B N 1
ATOM 1488 C CA . P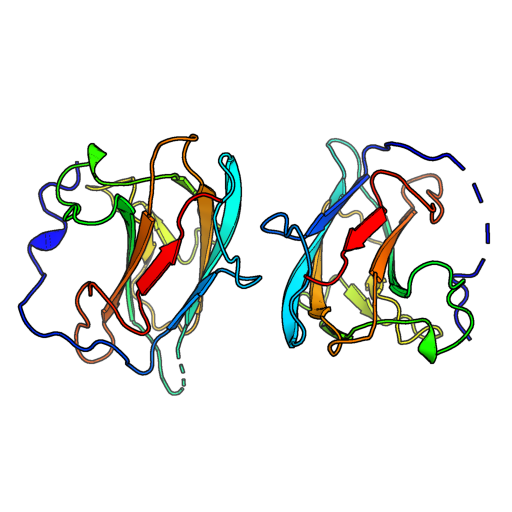HE B 1 53 ? -13.371 10.125 0.201 1.00 12.95 90 PHE B CA 1
ATOM 1489 C C . PHE B 1 53 ? -14.031 11.242 0.995 1.00 13.27 90 PHE B C 1
ATOM 1490 O O . PHE B 1 53 ? -13.348 11.968 1.718 1.00 14.51 90 PHE B O 1
ATOM 1498 N N . ARG B 1 54 ? -15.341 11.409 0.842 1.00 13.52 91 ARG B N 1
ATOM 1499 C CA . ARG B 1 54 ? -16.040 12.533 1.464 1.00 14.32 91 ARG B CA 1
ATOM 1500 C C . ARG B 1 54 ? -17.075 12.160 2.504 1.00 15.19 91 ARG B C 1
ATOM 1501 O O . ARG B 1 54 ? -17.484 12.996 3.329 1.00 16.80 91 ARG B O 1
ATOM 1509 N N . GLY B 1 55 ? -17.565 10.942 2.381 1.00 14.58 92 GLY B N 1
ATOM 1510 C CA . GLY B 1 55 ? -18.517 10.351 3.301 1.00 13.47 92 GLY B CA 1
ATOM 1511 C C . GLY B 1 55 ? -18.202 8.878 3.354 1.00 12.58 92 GLY B C 1
ATOM 1512 O O . GLY B 1 55 ? -17.701 8.288 2.390 1.00 12.67 92 GLY B O 1
ATOM 1513 N N . PHE B 1 56 ? -18.472 8.269 4.495 1.00 11.30 93 PHE B N 1
ATOM 1514 C CA . PHE B 1 56 ? -18.200 6.841 4.623 1.00 10.77 93 PHE B CA 1
ATOM 1515 C C . PHE B 1 56 ? -19.082 6.267 5.705 1.00 10.56 93 PHE B C 1
ATOM 1516 O O . PHE B 1 56 ? -19.552 7.000 6.585 1.00 9.97 93 PHE B O 1
ATOM 1531 N N . THR B 1 57 ? -19.287 4.957 5.640 1.00 10.12 94 THR B N 1
ATOM 1532 C CA . THR B 1 57 ? -19.941 4.211 6.703 1.00 10.28 94 THR B CA 1
ATOM 1533 C C . THR B 1 57 ? -19.139 2.930 6.902 1.00 10.37 94 THR B C 1
ATOM 1534 O O . THR B 1 57 ? -18.784 2.262 5.924 1.00 10.93 94 THR B O 1
ATOM 1538 N N . LEU B 1 58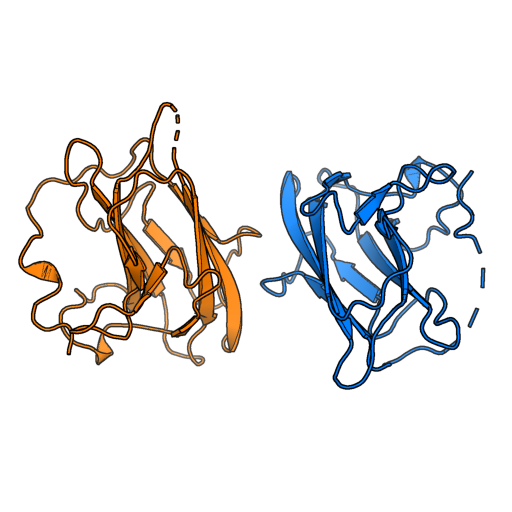 ? -18.863 2.605 8.166 1.00 9.37 95 LEU B N 1
ATOM 1539 C CA . LEU B 1 58 ? -18.124 1.400 8.550 1.00 9.24 95 LEU B CA 1
ATOM 1540 C C . LEU B 1 58 ? -18.964 0.551 9.486 1.00 9.43 95 LEU B C 1
ATOM 1541 O O . LEU B 1 58 ? -19.528 1.050 10.462 1.00 10.05 95 LEU B O 1
ATOM 1550 N N . ILE B 1 59 ? -19.060 -0.733 9.167 1.00 9.02 96 ILE B N 1
ATOM 1551 C CA . ILE B 1 59 ? -19.824 -1.682 9.976 1.00 9.67 96 ILE B CA 1
ATOM 1552 C C . ILE B 1 59 ? -19.002 -2.959 10.169 1.00 8.56 96 ILE B C 1
ATOM 1553 O O . ILE B 1 59 ? -18.076 -3.234 9.400 1.00 9.74 96 ILE B O 1
ATOM 1558 N N . ALA B 1 60 ? -19.359 -3.721 11.207 1.00 8.68 97 ALA B N 1
ATOM 1559 C CA . ALA B 1 60 ? -18.761 -5.016 11.487 1.00 8.81 97 ALA B CA 1
ATOM 1560 C C . ALA B 1 60 ? -19.917 -5.961 11.694 1.00 9.82 97 ALA B C 1
ATOM 1561 O O . ALA B 1 60 ? -20.675 -5.813 12.644 1.00 8.97 97 ALA B O 1
ATOM 1563 N N . LEU B 1 61 ? -20.036 -6.933 10.805 1.00 9.54 98 LEU B N 1
ATOM 1564 C CA . LEU B 1 61 ? -21.213 -7.808 10.786 1.00 10.04 98 LEU B CA 1
ATOM 1565 C C . LEU B 1 61 ? -20.848 -9.246 11.014 1.00 10.10 98 LEU B C 1
ATOM 1566 O O . LEU B 1 61 ? -19.802 -9.711 10.556 1.00 10.80 98 LEU B O 1
ATOM 1571 N N . ARG B 1 62 ? -21.749 -9.976 11.662 1.00 9.61 99 ARG B N 1
ATOM 1572 C CA . ARG B 1 62 ? -21.656 -11.429 11.650 1.00 10.63 99 ARG B CA 1
ATOM 1573 C C . ARG B 1 62 ? -21.803 -11.881 10.201 1.00 10.29 99 ARG B C 1
ATOM 1574 O O . ARG B 1 62 ? -22.660 -11.361 9.475 1.00 10.69 99 ARG B O 1
ATOM 1582 N N . GLU B 1 63 ? -20.970 -12.823 9.760 1.00 10.33 100 GLU B N 1
ATOM 1583 C CA . GLU B 1 63 ? -20.947 -13.191 8.347 1.00 12.09 100 GLU B CA 1
ATOM 1584 C C . GLU B 1 63 ? -22.332 -13.638 7.852 1.00 11.47 100 GLU B C 1
ATOM 1585 O O . GLU B 1 63 ? -23.074 -14.323 8.574 1.00 11.43 100 GLU B O 1
ATOM 1591 N N . ASN B 1 64 ? -22.674 -13.214 6.634 1.00 12.36 101 ASN B N 1
ATOM 1592 C CA . ASN B 1 64 ? -23.946 -13.550 5.966 1.00 12.78 101 ASN B CA 1
ATOM 1593 C C . ASN B 1 64 ? -25.181 -12.787 6.480 1.00 12.68 101 ASN B C 1
ATOM 1594 O O . ASN B 1 64 ? -26.299 -13.028 6.013 1.00 13.65 101 ASN B O 1
ATOM 1599 N N . ARG B 1 65 ? -24.975 -11.879 7.431 1.00 13.23 102 ARG B N 1
ATOM 1600 C CA . ARG B 1 65 ? -26.055 -10.989 7.874 1.00 13.86 102 ARG B CA 1
ATOM 1601 C C . ARG B 1 65 ? -25.925 -9.654 7.133 1.00 14.71 102 ARG B C 1
ATOM 1602 O O . ARG B 1 65 ? -24.829 -9.280 6.701 1.00 15.96 102 ARG B O 1
ATOM 1610 N N . GLU B 1 66 ? -27.050 -8.958 6.957 1.00 15.60 103 GLU B N 1
ATOM 1611 C CA . GLU B 1 66 ? -27.105 -7.764 6.099 1.00 16.35 103 GLU B CA 1
ATOM 1612 C C . GLU B 1 66 ? -26.805 -6.449 6.822 1.00 15.87 103 GLU B C 1
ATOM 1613 O O . GLU B 1 66 ? -26.265 -5.514 6.228 1.00 17.03 103 GLU B O 1
ATOM 1619 N N . GLY B 1 67 ? -27.183 -6.357 8.093 1.00 14.86 104 GLY B N 1
ATOM 1620 C CA . GLY B 1 67 ? -26.859 -5.177 8.884 1.00 13.90 104 GLY B CA 1
ATOM 1621 C C . GLY B 1 67 ? -28.008 -4.255 9.223 1.00 13.63 104 GLY B C 1
ATOM 1622 O O . GLY B 1 67 ? -27.823 -3.263 9.938 1.00 13.40 104 GLY B O 1
ATOM 1623 N N . ASP B 1 68 ? -29.204 -4.598 8.740 1.00 13.10 105 ASP B N 1
ATOM 1624 C CA . ASP B 1 68 ? -30.391 -3.776 8.984 1.00 13.11 105 ASP B CA 1
ATOM 1625 C C . ASP B 1 68 ? -31.081 -4.076 10.325 1.00 12.40 105 ASP B C 1
ATOM 1626 O O . ASP B 1 68 ? -32.126 -3.499 10.647 1.00 12.95 105 ASP B O 1
ATOM 1631 N N . LYS B 1 69 ? -30.491 -4.978 11.105 1.00 11.98 106 LYS B N 1
ATOM 1632 C CA . LYS B 1 69 ? -30.897 -5.210 12.493 1.00 12.16 106 LYS B CA 1
ATOM 1633 C C . LYS B 1 69 ? -29.675 -5.055 13.392 1.00 12.42 106 LYS B C 1
ATOM 1634 O O . LYS B 1 69 ? -28.576 -5.481 13.030 1.00 11.38 106 LYS B O 1
ATOM 1640 N N . GLU B 1 70 ? -29.865 -4.453 14.566 1.00 12.76 107 GLU B N 1
ATOM 1641 C CA . GLU B 1 70 ? -28.744 -4.182 15.450 1.00 14.34 107 GLU B CA 1
ATOM 1642 C C . GLU B 1 70 ? -27.997 -5.464 15.850 1.00 13.43 107 GLU B C 1
ATOM 1643 O O . GLU B 1 70 ? -26.766 -5.454 15.942 1.00 13.11 107 GLU B O 1
ATOM 1649 N N . GLU B 1 71 ? -28.719 -6.568 16.040 1.00 13.23 108 GLU B N 1
ATOM 1650 C CA . GLU B 1 71 ? -28.087 -7.850 16.405 1.00 12.89 108 GLU B CA 1
ATOM 1651 C C . GLU B 1 71 ? -27.164 -8.418 15.319 1.00 12.49 108 GLU B C 1
ATOM 1652 O O . GLU B 1 71 ? -26.402 -9.330 15.590 1.00 12.90 108 GLU B O 1
ATOM 1658 N N . ASP B 1 72 ? -27.256 -7.900 14.095 1.00 10.96 109 ASP B N 1
ATOM 1659 C CA . ASP B 1 72 ? -26.362 -8.333 13.012 1.00 10.52 109 ASP B CA 1
ATOM 1660 C C . ASP B 1 72 ? -24.920 -7.889 13.259 1.00 10.27 109 ASP B C 1
ATOM 1661 O O . ASP B 1 72 ? -23.991 -8.497 12.722 1.00 10.80 109 ASP B O 1
ATOM 1666 N N . HIS B 1 73 ? -24.761 -6.807 14.016 1.00 9.34 110 HIS B N 1
ATOM 1667 C CA . HIS B 1 73 ? -23.470 -6.144 14.201 1.00 10.46 110 HIS B CA 1
ATOM 1668 C C . HIS B 1 73 ? -22.677 -6.771 15.323 1.00 10.57 110 HIS B C 1
ATOM 1669 O O . HIS B 1 73 ? -23.215 -7.010 16.417 1.00 12.81 110 HIS B O 1
ATOM 1676 N N . ALA B 1 74 ? -21.404 -7.026 15.053 1.00 10.46 111 ALA B N 1
ATOM 1677 C CA . ALA B 1 74 ? -20.562 -7.793 15.974 1.00 10.75 111 ALA B CA 1
ATOM 1678 C C . ALA B 1 74 ? -19.417 -6.941 16.525 1.00 10.62 111 ALA B C 1
ATOM 1679 O O . ALA B 1 74 ? -18.838 -6.127 15.788 1.00 10.45 111 ALA B O 1
ATOM 1681 N N . GLY B 1 75 ? -19.056 -7.166 17.791 1.00 10.67 112 GLY B N 1
ATOM 1682 C CA . GLY B 1 75 ? -17.997 -6.373 18.427 1.00 11.29 112 GLY B CA 1
ATOM 1683 C C . GLY B 1 75 ? -18.395 -4.929 18.636 1.00 11.37 112 GLY B C 1
ATOM 1684 O O . GLY B 1 75 ? -19.556 -4.573 18.504 1.00 11.68 112 GLY B O 1
ATOM 1685 N N . THR B 1 76 ? -17.418 -4.084 18.939 1.00 10.20 113 THR B N 1
ATOM 1686 C CA . THR B 1 76 ? -17.722 -2.727 19.354 1.00 10.09 113 THR B CA 1
ATOM 1687 C C . THR B 1 76 ? -16.713 -1.774 18.760 1.00 9.74 113 THR B C 1
ATOM 1688 O O . THR B 1 76 ? -15.513 -1.912 19.007 1.00 10.22 113 THR B O 1
ATOM 1692 N N . PHE B 1 77 ? -17.185 -0.814 17.977 1.00 9.20 114 PHE B N 1
ATOM 1693 C CA . PHE B 1 77 ? -16.321 0.274 17.544 1.00 8.82 114 PHE B CA 1
ATOM 1694 C C . PHE B 1 77 ? -16.117 1.320 18.633 1.00 9.66 114 PHE B C 1
ATOM 1695 O O . PHE B 1 77 ? -17.009 1.602 19.425 1.00 9.87 114 PHE B O 1
ATOM 1703 N N . GLN B 1 78 ? -14.916 1.880 18.655 1.00 8.93 115 GLN B N 1
ATOM 1704 C CA . GLN B 1 78 ? -14.572 2.965 19.577 1.00 9.40 115 GLN B CA 1
ATOM 1705 C C . GLN B 1 78 ? -13.947 4.078 18.759 1.00 9.04 115 GLN B C 1
ATOM 1706 O O . GLN B 1 78 ? -12.990 3.856 18.023 1.00 9.32 115 GLN B O 1
ATOM 1712 N N . ILE B 1 79 ? -14.483 5.283 18.881 1.00 9.04 116 ILE B N 1
ATOM 1713 C CA . ILE B 1 79 ?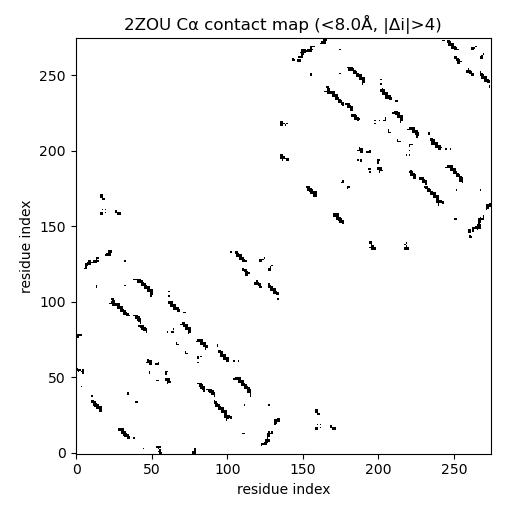 -13.965 6.442 18.146 1.00 9.58 116 ILE B CA 1
ATOM 1714 C C . ILE B 1 79 ? -12.580 6.827 18.657 1.00 9.99 116 ILE B C 1
ATOM 1715 O O . ILE B 1 79 ? -12.340 6.869 19.872 1.00 10.63 116 ILE B O 1
ATOM 1720 N N . ILE B 1 80 ? -11.667 7.087 17.717 1.00 10.77 117 ILE B N 1
ATOM 1721 C CA . ILE B 1 80 ? -10.342 7.619 18.043 1.00 11.06 117 ILE B CA 1
ATOM 1722 C C . ILE B 1 80 ? -10.307 9.150 17.848 1.00 11.28 117 ILE B C 1
ATOM 1723 O O . ILE B 1 80 ? -9.772 9.881 18.687 1.00 12.80 117 ILE B O 1
ATOM 1728 N N . ASP B 1 81 ? -10.902 9.619 16.753 1.00 11.55 118 ASP B N 1
ATOM 1729 C CA . ASP B 1 81 ? -10.854 11.027 16.352 1.00 12.90 118 ASP B CA 1
ATOM 1730 C C . ASP B 1 81 ? -12.268 11.618 16.221 1.00 13.48 118 ASP B C 1
ATOM 1731 O O . ASP B 1 81 ? -12.899 11.494 15.166 1.00 12.43 118 ASP B O 1
ATOM 1736 N N . GLU B 1 82 ? -12.769 12.250 17.286 1.00 13.78 119 GLU B N 1
ATOM 1737 C CA . GLU B 1 82 ? -14.154 12.745 17.285 1.00 15.55 119 GLU B CA 1
ATOM 1738 C C . GLU B 1 82 ? -14.392 13.920 16.344 1.00 15.64 119 GLU B C 1
ATOM 1739 O O . GLU B 1 82 ? -15.537 14.227 16.026 1.00 16.00 119 GLU B O 1
ATOM 1745 N N . GLU B 1 83 ? -13.321 14.563 15.880 1.00 15.64 120 GLU B N 1
ATOM 1746 C CA . GLU B 1 83 ? -13.480 15.624 14.887 1.00 16.11 120 GLU B CA 1
ATOM 1747 C C . GLU B 1 83 ? -13.706 15.076 13.478 1.00 15.47 120 GLU B C 1
ATOM 1748 O O . GLU B 1 83 ? -14.100 15.827 12.583 1.00 16.03 120 GLU B O 1
ATOM 1754 N N . GLU B 1 84 ? -13.495 13.771 13.292 1.00 14.70 121 GLU B N 1
ATOM 1755 C CA . GLU B 1 84 ? -13.536 13.144 11.961 1.00 14.81 121 GLU B CA 1
ATOM 1756 C C . GLU B 1 84 ? -14.637 12.086 11.819 1.00 14.10 121 GLU B C 1
ATOM 1757 O O . GLU B 1 84 ? -15.154 11.851 10.725 1.00 13.37 121 GLU B O 1
ATOM 1763 N N . THR B 1 85 ? -14.979 11.435 12.928 1.00 12.97 122 THR B N 1
ATOM 1764 C CA . THR B 1 85 ? -15.837 10.263 12.906 1.00 12.67 122 THR B CA 1
ATOM 1765 C C . THR B 1 85 ? -16.813 10.307 14.061 1.00 11.93 122 THR B C 1
ATOM 1766 O O . THR B 1 85 ? -16.556 10.951 15.082 1.00 11.85 122 THR B O 1
ATOM 1770 N N . GLN B 1 86 ? -17.933 9.618 13.893 1.00 10.90 123 GLN B N 1
ATOM 1771 C CA . GLN B 1 86 ? -18.957 9.547 14.937 1.00 10.80 123 GLN B CA 1
ATOM 1772 C C . GLN B 1 86 ? -19.778 8.287 14.741 1.00 10.66 123 GLN B C 1
ATOM 1773 O O . GLN B 1 86 ? -19.769 7.701 13.652 1.00 10.18 123 GLN B O 1
ATOM 1779 N N . PHE B 1 87 ? -20.509 7.890 15.776 1.00 10.69 124 PHE B N 1
ATOM 1780 C CA . PHE B 1 87 ? -21.509 6.849 15.598 1.00 10.63 124 PHE B CA 1
ATOM 1781 C C . PHE B 1 87 ? -22.682 7.387 14.784 1.00 11.04 124 PHE B C 1
ATOM 1782 O O . PHE B 1 87 ? -23.040 8.555 14.899 1.00 10.59 124 PHE B O 1
ATOM 1790 N N . MET B 1 88 ? -23.231 6.531 13.929 1.00 12.15 125 MET B N 1
ATOM 1791 C CA . MET B 1 88 ? -24.417 6.866 13.130 1.00 15.94 125 MET B CA 1
ATOM 1792 C C . MET B 1 88 ? -25.632 7.003 14.060 1.00 15.41 125 MET B C 1
ATOM 1793 O O . MET B 1 88 ? -25.897 6.129 14.876 1.00 15.69 125 MET B O 1
ATOM 1798 N N . SER B 1 89 ? -26.362 8.112 13.961 1.00 16.06 126 SER B N 1
ATOM 1799 C CA . SER B 1 89 ? -27.441 8.385 14.927 1.00 17.19 126 SER B CA 1
ATOM 1800 C C . SER B 1 89 ? -28.569 7.357 14.968 1.00 18.14 126 SER B C 1
ATOM 1801 O O . SER B 1 89 ? -29.112 7.051 16.037 1.00 19.23 126 SER B O 1
ATOM 1804 N N . ASN B 1 90 ? -28.925 6.836 13.808 1.00 18.21 127 ASN B N 1
ATOM 1805 C CA . ASN B 1 90 ? -29.977 5.838 13.749 1.00 18.98 127 ASN B CA 1
ATOM 1806 C C . ASN B 1 90 ? -29.426 4.415 13.638 1.00 17.88 127 ASN B C 1
ATOM 1807 O O . ASN B 1 90 ? -30.168 3.476 13.378 1.00 17.94 127 ASN B O 1
ATOM 1812 N N . CYS B 1 91 ? -28.119 4.266 13.841 1.00 17.64 128 CYS B N 1
ATOM 1813 C CA . CYS B 1 91 ? -27.504 2.947 13.942 1.00 16.33 128 CYS B CA 1
ATOM 1814 C C . CYS B 1 91 ? -26.215 3.109 14.723 1.00 15.10 128 CYS B C 1
ATOM 1815 O O . CYS B 1 91 ? -25.133 3.095 14.141 1.00 13.71 128 CYS B O 1
ATOM 1818 N N . PRO B 1 92 ? -26.323 3.285 16.047 1.00 14.31 129 PRO B N 1
ATOM 1819 C CA . PRO B 1 92 ? -25.174 3.711 16.850 1.00 14.26 129 PRO B CA 1
ATOM 1820 C C . PRO B 1 92 ? -24.036 2.706 16.982 1.00 13.75 129 PRO B C 1
ATOM 1821 O O . PRO B 1 92 ? -23.017 3.024 17.594 1.00 14.59 129 PRO B O 1
ATOM 1825 N N . VAL B 1 93 ? -24.203 1.529 16.386 1.00 12.34 130 VAL B N 1
ATOM 1826 C CA . VAL B 1 93 ? -23.134 0.525 16.312 1.00 12.29 130 VAL B CA 1
ATOM 1827 C C . VAL B 1 93 ? -22.274 0.671 15.048 1.00 11.73 130 VAL B C 1
ATOM 1828 O O . VAL B 1 93 ? -21.258 -0.023 14.911 1.00 11.59 130 VAL B O 1
ATOM 1832 N N . ALA B 1 94 ? -22.689 1.549 14.127 1.00 11.00 131 ALA B N 1
ATOM 1833 C CA . ALA B 1 94 ? -21.967 1.861 12.887 1.00 10.12 131 ALA B CA 1
ATOM 1834 C C . ALA B 1 94 ? -21.253 3.203 13.034 1.00 9.86 131 ALA B C 1
ATOM 1835 O O . ALA B 1 94 ? -21.696 4.073 13.801 1.00 10.78 131 ALA B O 1
ATOM 1837 N N . VAL B 1 95 ? -20.162 3.372 12.278 1.00 9.46 132 VAL B N 1
ATOM 1838 C CA . VAL B 1 95 ? -19.366 4.592 12.300 1.00 10.33 132 VAL B CA 1
ATOM 1839 C C . VAL B 1 95 ? -19.505 5.317 10.966 1.00 9.78 132 VAL B C 1
ATOM 1840 O O . VAL B 1 95 ? -19.565 4.688 9.905 1.00 10.20 132 VAL B O 1
ATOM 1844 N N . THR B 1 96 ? -19.598 6.644 11.026 1.00 9.07 133 THR B N 1
ATOM 1845 C CA . THR B 1 96 ? -19.711 7.446 9.827 1.00 9.96 133 THR B CA 1
ATOM 1846 C C . THR B 1 96 ? -18.887 8.724 9.979 1.00 9.38 133 THR B C 1
ATOM 1847 O O . THR B 1 96 ? -18.304 8.961 11.040 1.00 10.50 133 THR B O 1
ATOM 1851 N N . GLU B 1 97 ? -18.826 9.556 8.940 1.00 10.17 134 GLU B N 1
ATOM 1852 C CA . GLU B 1 97 ? -18.093 10.812 9.083 1.00 11.56 134 GLU B CA 1
ATOM 1853 C C . GLU B 1 97 ? -18.823 11.758 10.031 1.00 12.01 134 GLU B C 1
ATOM 1854 O O . GLU B 1 97 ? -20.044 11.709 10.139 1.00 12.51 134 GLU B O 1
ATOM 1860 N N . SER B 1 98 ? -18.067 12.600 10.720 1.00 12.34 135 SER B N 1
ATOM 1861 C CA . SER B 1 98 ? -18.676 13.566 11.630 1.00 13.72 135 SER B CA 1
ATOM 1862 C C . SER B 1 98 ? -19.145 14.818 10.886 1.00 14.03 135 SER B C 1
ATOM 1863 O O . SER B 1 98 ? -20.133 15.450 11.270 1.00 14.36 135 SER B O 1
ATOM 1866 N N . THR B 1 99 ? -18.398 15.197 9.853 1.00 14.98 136 THR B N 1
ATOM 1867 C CA . THR B 1 99 ? -18.723 16.352 9.027 1.00 15.83 136 THR B CA 1
ATOM 1868 C C . THR B 1 99 ? -18.378 16.009 7.587 1.00 16.00 136 THR B C 1
ATOM 1869 O O . THR B 1 99 ? -17.514 15.166 7.346 1.00 15.84 136 THR B O 1
ATOM 1873 N N . PRO B 1 100 ? -19.060 16.647 6.623 1.00 16.85 137 PRO B N 1
ATOM 1874 C CA . PRO B 1 100 ? -18.669 16.494 5.226 1.00 17.34 137 PRO B CA 1
ATOM 1875 C C . PRO B 1 100 ? -17.369 17.253 4.899 1.00 17.32 137 PRO B C 1
ATOM 1876 O O . PRO B 1 100 ? -17.345 18.490 4.879 1.00 18.49 137 PRO B O 1
ATOM 1880 N N . ARG B 1 101 ? -16.303 16.491 4.674 1.00 16.91 138 ARG B N 1
ATOM 1881 C CA . ARG B 1 101 ? -14.984 17.003 4.303 1.00 16.92 138 ARG B CA 1
ATOM 1882 C C . ARG B 1 101 ? -14.289 15.939 3.469 1.00 15.55 138 ARG B C 1
ATOM 1883 O O . ARG B 1 101 ? -14.572 14.747 3.620 1.00 16.41 138 ARG B O 1
ATOM 1891 N N . ARG B 1 102 ? -13.370 16.361 2.606 1.00 14.12 139 ARG B N 1
ATOM 1892 C CA . ARG B 1 102 ? -12.522 15.429 1.872 1.00 12.70 139 ARG B CA 1
ATOM 1893 C C . ARG B 1 102 ? -11.444 14.898 2.813 1.00 13.12 139 ARG B C 1
ATOM 1894 O O . ARG B 1 102 ? -10.726 15.673 3.455 1.00 13.33 139 ARG B O 1
ATOM 1902 N N . ARG B 1 103 ? -11.344 13.577 2.884 1.00 12.24 140 ARG B N 1
ATOM 1903 C CA . ARG B 1 103 ? -10.396 12.900 3.769 1.00 12.10 140 ARG B CA 1
ATOM 1904 C C . ARG B 1 103 ? -9.632 11.826 3.019 1.00 12.15 140 ARG B C 1
ATOM 1905 O O . ARG B 1 103 ? -10.114 11.282 2.025 1.00 12.22 140 ARG B O 1
ATOM 1913 N N . THR B 1 104 ? -8.432 11.511 3.502 1.00 11.82 141 THR B N 1
ATOM 1914 C CA . THR B 1 104 ? -7.656 10.418 2.916 1.00 11.45 141 THR B CA 1
ATOM 1915 C C . THR B 1 104 ? -7.439 9.252 3.880 1.00 11.04 141 THR B C 1
ATOM 1916 O O . THR B 1 104 ? -7.060 8.171 3.450 1.00 10.84 141 THR B O 1
ATOM 1920 N N . ARG B 1 105 ? -7.682 9.474 5.173 1.00 10.37 142 ARG B N 1
ATOM 1921 C CA . ARG B 1 105 ? -7.548 8.417 6.168 1.00 11.14 142 ARG B CA 1
ATOM 1922 C C . ARG B 1 105 ? -8.474 8.683 7.331 1.00 11.06 142 ARG B C 1
ATOM 1923 O O . ARG B 1 105 ? -8.529 9.803 7.836 1.00 12.79 142 ARG B O 1
ATOM 1936 N N . ILE B 1 106 ? -9.204 7.645 7.740 1.00 10.21 143 ILE B N 1
ATOM 1937 C CA . ILE B 1 106 ? -9.824 7.637 9.058 1.00 10.62 143 ILE B CA 1
ATOM 1938 C C . ILE B 1 106 ? -9.431 6.342 9.753 1.00 10.44 143 ILE B C 1
ATOM 1939 O O . ILE B 1 106 ? -9.048 5.346 9.118 1.00 9.92 143 ILE B O 1
ATOM 1944 N N . GLN B 1 107 ? -9.516 6.370 11.067 1.00 10.22 144 GLN B N 1
ATOM 1945 C CA . GLN B 1 107 ? -9.150 5.207 11.863 1.00 10.47 144 GLN B CA 1
ATOM 1946 C C . GLN B 1 107 ? -10.079 5.116 13.051 1.00 10.02 144 GLN B C 1
ATOM 1947 O O . GLN B 1 107 ? -10.528 6.150 13.574 1.00 10.41 144 GLN B O 1
ATOM 1953 N N . VAL B 1 108 ? -10.370 3.894 13.474 1.00 10.05 145 VAL B N 1
ATOM 1954 C CA . VAL B 1 108 ? -11.171 3.638 14.669 1.00 10.24 145 VAL B CA 1
ATOM 1955 C C . VAL B 1 108 ? -10.633 2.391 15.351 1.00 9.71 145 VAL B C 1
ATOM 1956 O O . VAL B 1 108 ? -9.861 1.645 14.744 1.00 10.18 145 VAL B O 1
ATOM 1960 N N . PHE B 1 109 ? -11.020 2.153 16.600 1.00 8.51 146 PHE B N 1
ATOM 1961 C CA . PHE B 1 109 ? -10.769 0.844 17.190 1.00 8.09 146 PHE B CA 1
ATOM 1962 C C . PHE B 1 109 ? -12.009 -0.012 17.017 1.00 8.41 146 PHE B C 1
ATOM 1963 O O . PHE B 1 109 ? -13.148 0.477 17.041 1.00 8.87 146 PHE B O 1
ATOM 1971 N N . TRP B 1 110 ? -11.761 -1.306 16.931 1.00 8.74 147 TRP B N 1
ATOM 1972 C CA . TRP B 1 110 ? -12.811 -2.323 16.961 1.00 8.80 147 TRP B CA 1
ATOM 1973 C C . TRP B 1 110 ? -12.425 -3.358 17.996 1.00 9.62 147 TRP B C 1
ATOM 1974 O O . TRP B 1 110 ? -11.340 -3.956 17.921 1.00 8.78 147 TRP B O 1
ATOM 1985 N N . ILE B 1 111 ? -13.313 -3.564 18.960 1.00 9.31 148 ILE B N 1
ATOM 1986 C CA . ILE B 1 111 ? -13.100 -4.514 20.043 1.00 9.91 148 ILE B CA 1
ATOM 1987 C C . ILE B 1 111 ? -13.828 -5.809 19.694 1.00 9.83 148 ILE B C 1
ATOM 1988 O O . ILE B 1 111 ? -15.036 -5.815 19.471 1.00 9.55 148 ILE B O 1
ATOM 1993 N N . ALA B 1 112 ? -13.058 -6.893 19.583 1.00 10.55 149 ALA B N 1
ATOM 1994 C CA . ALA B 1 112 ? -13.590 -8.159 19.097 1.00 10.94 149 ALA B CA 1
ATOM 1995 C C . ALA B 1 112 ? -14.653 -8.745 20.030 1.00 11.20 149 ALA B C 1
ATOM 1996 O O . ALA B 1 112 ? -14.571 -8.560 21.246 1.00 11.17 149 ALA B O 1
ATOM 1998 N N . PRO B 1 113 ? -15.658 -9.445 19.455 1.00 11.47 150 PRO B N 1
ATOM 1999 C CA . PRO B 1 113 ? -16.781 -9.991 20.214 1.00 11.70 150 PRO B CA 1
ATOM 2000 C C . PRO B 1 113 ? -16.444 -11.239 21.033 1.00 12.29 150 PRO B C 1
ATOM 2001 O O . PRO B 1 113 ? -15.350 -11.786 20.910 1.00 12.39 150 PRO B O 1
ATOM 2005 N N . PRO B 1 114 ? -17.396 -11.694 21.864 1.00 13.06 151 PRO B N 1
ATOM 2006 C CA . PRO B 1 114 ? -17.160 -12.887 22.686 1.00 13.18 151 PRO B CA 1
ATOM 2007 C C . PRO B 1 114 ? -16.919 -14.161 21.883 1.00 13.61 151 PRO B C 1
ATOM 2008 O O . PRO B 1 114 ? -17.336 -14.270 20.723 1.00 13.48 151 PRO B O 1
ATOM 2012 N N . ALA B 1 115 ? -16.251 -15.123 22.515 1.00 13.82 152 ALA B N 1
ATOM 2013 C CA . ALA B 1 115 ? -15.998 -16.420 21.898 1.00 14.16 152 ALA B CA 1
ATOM 2014 C C . ALA B 1 115 ? -17.308 -17.063 21.453 1.00 13.88 152 ALA B C 1
ATOM 2015 O O . ALA B 1 115 ? -18.342 -16.933 22.122 1.00 14.59 152 ALA B O 1
ATOM 2017 N N . GLY B 1 116 ? -17.265 -17.725 20.300 1.00 13.41 153 GLY B N 1
ATOM 2018 C CA . GLY B 1 116 ? -18.445 -18.338 19.728 1.00 12.74 153 GLY B CA 1
ATOM 2019 C C . GLY B 1 116 ? -19.204 -17.478 18.739 1.00 12.45 153 GLY B C 1
ATOM 2020 O O . GLY B 1 116 ? -20.131 -17.958 18.093 1.00 12.60 153 GLY B O 1
ATOM 2021 N N . THR B 1 117 ? -18.813 -16.211 18.602 1.00 12.00 154 THR B N 1
ATOM 2022 C CA . THR B 1 117 ? -19.521 -15.313 17.692 1.00 12.33 154 THR B CA 1
ATOM 2023 C C . THR B 1 117 ? -19.310 -15.724 16.226 1.00 12.17 154 THR B C 1
ATOM 2024 O O . THR B 1 117 ? -20.169 -15.474 15.379 1.00 12.49 154 THR B O 1
ATOM 2028 N N . GLY B 1 118 ? -18.169 -16.348 15.938 1.00 11.99 155 GLY B N 1
ATOM 2029 C CA . GLY B 1 118 ? -17.866 -16.792 14.586 1.00 12.50 155 GLY B CA 1
ATOM 2030 C C . GLY B 1 118 ? -17.272 -15.687 13.725 1.00 11.98 155 GLY B C 1
ATOM 2031 O O . GLY B 1 118 ? -16.805 -14.649 14.223 1.00 12.40 155 GLY B O 1
ATOM 2032 N N . CYS B 1 119 ? -17.304 -15.900 12.418 1.00 12.26 156 CYS B N 1
ATOM 2033 C CA . CYS B 1 119 ? -16.646 -14.986 11.489 1.00 12.86 156 CYS B CA 1
ATOM 2034 C C . CYS B 1 119 ? -17.326 -13.622 11.434 1.00 12.20 156 CYS B C 1
ATOM 2035 O O . CYS B 1 119 ? -18.560 -13.510 11.420 1.00 11.95 156 CYS B O 1
ATOM 2038 N N . VAL B 1 120 ? -16.501 -12.584 11.413 1.00 11.33 157 VAL B N 1
ATOM 2039 C CA . VAL B 1 120 ? -16.980 -11.208 11.339 1.00 11.09 157 VAL B CA 1
ATOM 2040 C C . VAL B 1 120 ? -16.447 -10.616 10.036 1.00 11.50 157 VAL B C 1
ATOM 2041 O O . VAL B 1 120 ? -15.311 -10.896 9.628 1.00 13.04 157 VAL B O 1
ATOM 2045 N N . ILE B 1 121 ? -17.272 -9.807 9.383 1.00 10.34 158 ILE B N 1
ATOM 2046 C CA . ILE B 1 121 ? -16.880 -9.109 8.165 1.00 10.43 158 ILE B CA 1
ATOM 2047 C C . ILE B 1 121 ? -16.954 -7.623 8.469 1.00 10.26 158 ILE B C 1
ATOM 2048 O O . ILE B 1 121 ? -18.027 -7.064 8.757 1.00 10.41 158 ILE B O 1
ATOM 2053 N N . LEU B 1 122 ? -15.791 -6.988 8.436 1.00 9.82 159 LEU B N 1
ATOM 2054 C CA . LEU B 1 122 ? -15.707 -5.538 8.507 1.00 10.85 159 LEU B CA 1
ATOM 2055 C C . LEU B 1 122 ? -15.927 -4.997 7.102 1.00 10.74 159 LEU B C 1
ATOM 2056 O O . LEU B 1 122 ? -15.299 -5.473 6.150 1.00 11.17 159 LEU B O 1
ATOM 2061 N N . LYS B 1 123 ? -16.823 -4.028 6.953 1.00 10.24 160 LYS B N 1
ATOM 2062 C CA . LYS B 1 123 ? -17.178 -3.532 5.625 1.00 11.47 160 LYS B CA 1
ATOM 2063 C C . LYS B 1 123 ? -17.279 -2.030 5.672 1.00 10.39 160 LYS B C 1
ATOM 2064 O O . LYS B 1 123 ? -17.808 -1.482 6.627 1.00 10.90 160 LYS B O 1
ATOM 2070 N N . ALA B 1 124 ? -16.834 -1.373 4.609 1.00 10.09 161 ALA B N 1
ATOM 2071 C CA . ALA B 1 124 ? -17.033 0.055 4.449 1.00 10.58 161 ALA B CA 1
ATOM 2072 C C . ALA B 1 124 ? -17.718 0.383 3.127 1.00 10.89 161 ALA B C 1
ATOM 2073 O O . ALA B 1 124 ? -17.559 -0.309 2.120 1.00 10.65 161 ALA B O 1
ATOM 2075 N N . SER B 1 125 ? -18.506 1.440 3.159 1.00 10.72 162 SER B N 1
ATOM 2076 C CA . SER B 1 125 ? -19.059 2.061 1.968 1.00 10.49 162 SER B CA 1
ATOM 2077 C C . SER B 1 125 ? -18.544 3.490 1.948 1.00 10.62 162 SER B C 1
ATOM 2078 O O . SER B 1 125 ? -18.473 4.123 2.994 1.00 11.36 162 SER B O 1
ATOM 2081 N N . ILE B 1 126 ? -18.164 4.001 0.778 1.00 10.13 163 ILE B N 1
ATOM 2082 C CA . ILE B 1 126 ? -17.631 5.362 0.700 1.00 10.33 163 ILE B CA 1
ATOM 2083 C C . ILE B 1 126 ? -18.215 6.101 -0.487 1.00 9.50 163 ILE B C 1
ATOM 2084 O O . ILE B 1 126 ? -18.713 5.494 -1.426 1.00 8.74 163 ILE B O 1
ATOM 2089 N N . VAL B 1 127 ? -18.149 7.425 -0.432 1.00 9.28 164 VAL B N 1
ATOM 2090 C CA . VAL B 1 127 ? -18.456 8.256 -1.592 1.00 10.18 164 VAL B CA 1
ATOM 2091 C C . VAL B 1 127 ? -17.270 9.171 -1.906 1.00 10.04 164 VAL B C 1
ATOM 2092 O O . VAL B 1 127 ? -16.668 9.754 -0.999 1.00 9.89 164 VAL B O 1
ATOM 2099 N N . GLN B 1 128 ? -16.907 9.237 -3.180 1.00 10.00 165 GLN B N 1
ATOM 2100 C CA . GLN B 1 128 ? -15.983 10.246 -3.659 1.00 10.37 165 GLN B CA 1
ATOM 2101 C C . GLN B 1 128 ? -16.699 11.020 -4.755 1.00 9.96 165 GLN B C 1
ATOM 2102 O O . GLN B 1 128 ? -17.344 12.030 -4.474 1.00 11.81 165 GLN B O 1
ATOM 2108 N N . LYS B 1 129 ? -16.609 10.524 -5.988 1.00 9.48 166 LYS B N 1
ATOM 2109 C CA . LYS B 1 129 ? -17.388 11.059 -7.116 1.00 9.39 166 LYS B CA 1
ATOM 2110 C C . LYS B 1 129 ? -18.458 10.055 -7.523 1.00 9.46 166 LYS B C 1
ATOM 2111 O O . LYS B 1 129 ? -19.240 10.283 -8.444 1.00 9.79 166 LYS B O 1
ATOM 2117 N N . ARG B 1 130 ? -18.467 8.927 -6.818 1.00 9.90 167 ARG B N 1
ATOM 2118 C CA . ARG B 1 130 ? -19.463 7.881 -6.970 1.00 10.27 167 ARG B CA 1
ATOM 2119 C C . ARG B 1 130 ? -19.573 7.201 -5.613 1.00 10.39 167 ARG B C 1
ATOM 2120 O O . ARG B 1 130 ? -18.686 7.333 -4.777 1.00 9.63 167 ARG B O 1
ATOM 2128 N N . ILE B 1 131 ? -20.649 6.468 -5.387 1.00 10.47 168 ILE B N 1
ATOM 2129 C CA . ILE B 1 131 ? -20.772 5.658 -4.189 1.00 11.42 168 ILE B CA 1
ATOM 2130 C C . ILE B 1 131 ? -20.288 4.242 -4.472 1.00 11.02 168 ILE B C 1
ATOM 2131 O O . ILE B 1 131 ? -20.601 3.657 -5.519 1.00 11.46 168 ILE B O 1
ATOM 2136 N N . ILE B 1 132 ? -19.503 3.724 -3.532 1.00 10.42 169 ILE B N 1
ATOM 2137 C CA . ILE B 1 132 ? -19.105 2.330 -3.520 1.00 10.70 169 ILE B CA 1
ATOM 2138 C C . ILE B 1 132 ? -19.872 1.707 -2.368 1.00 10.66 169 ILE B C 1
ATOM 2139 O O . ILE B 1 132 ? -19.694 2.101 -1.201 1.00 10.34 169 ILE B O 1
ATOM 2144 N N . TYR B 1 133 ? -20.740 0.759 -2.708 1.00 11.28 170 TYR B N 1
ATOM 2145 C CA . TYR B 1 133 ? -21.647 0.123 -1.756 1.00 12.31 170 TYR B CA 1
ATOM 2146 C C . TYR B 1 133 ? -20.921 -0.919 -0.911 1.00 12.88 170 TYR B C 1
ATOM 2147 O O . TYR B 1 133 ? -19.819 -1.330 -1.245 1.00 13.54 170 TYR B O 1
ATOM 2156 N N . PHE B 1 134 ? -21.526 -1.328 0.201 1.00 13.86 171 PHE B N 1
ATOM 2157 C CA . PHE B 1 134 ? -20.999 -2.478 0.955 1.00 14.45 171 PHE B CA 1
ATOM 2158 C C . PHE B 1 134 ? -20.888 -3.710 0.054 1.00 15.35 171 PHE B C 1
ATOM 2159 O O . PHE B 1 134 ? -21.805 -3.992 -0.721 1.00 15.66 171 PHE B O 1
ATOM 2167 N N . GLN B 1 135 ? -19.771 -4.432 0.178 1.00 16.26 172 GLN B N 1
ATOM 2168 C CA . GLN B 1 135 ? -19.438 -5.607 -0.652 1.00 18.19 172 GLN B CA 1
ATOM 2169 C C . GLN B 1 135 ? -19.095 -6.826 0.193 1.00 19.09 172 GLN B C 1
ATOM 2170 O O . GLN B 1 135 ? -18.480 -6.687 1.250 1.00 19.59 172 GLN B O 1
ATOM 2181 N N . ASP B 1 136 ? -19.401 -8.021 -0.324 1.00 20.41 173 ASP B N 1
ATOM 2182 C CA . ASP B 1 136 ? -19.009 -9.271 0.342 1.00 21.52 173 ASP B CA 1
ATOM 2183 C C . ASP B 1 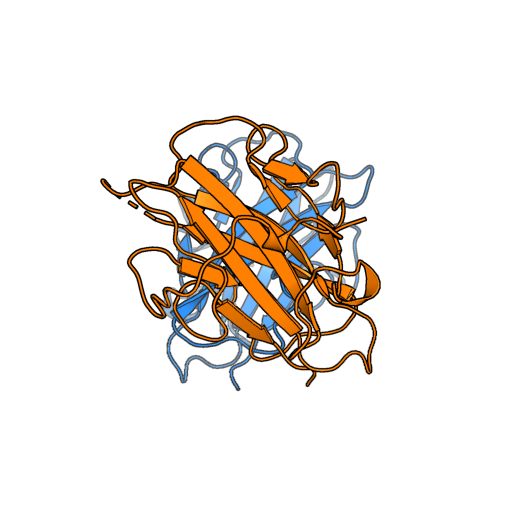136 ? -17.506 -9.558 0.251 1.00 21.38 173 ASP B C 1
ATOM 2184 O O . ASP B 1 136 ? -16.944 -10.286 1.078 1.00 22.37 173 ASP B O 1
ATOM 2189 N N . GLU B 1 137 ? -16.854 -8.977 -0.746 1.00 20.68 174 GLU B N 1
ATOM 2190 C CA . GLU B 1 137 ? -15.425 -9.198 -0.954 1.00 20.71 174 GLU B CA 1
ATOM 2191 C C . GLU B 1 137 ? -14.837 -7.985 -1.648 1.00 19.85 174 GLU B C 1
ATOM 2192 O O . GLU B 1 137 ? -15.550 -7.241 -2.319 1.00 20.74 174 GLU B O 1
ATOM 2198 N N . GLY B 1 138 ? -13.540 -7.769 -1.473 1.00 18.33 175 GLY B N 1
ATOM 2199 C CA . GLY B 1 138 ? -12.882 -6.656 -2.141 1.00 16.68 175 GLY B CA 1
ATOM 2200 C C . GLY B 1 138 ? -12.034 -5.831 -1.191 1.00 14.92 175 GLY B C 1
ATOM 2201 O O . GLY B 1 138 ? -11.761 -6.246 -0.066 1.00 15.80 175 GLY B O 1
ATOM 2202 N N . SER B 1 139 ? -11.630 -4.648 -1.644 1.00 13.80 176 SER B N 1
ATOM 2203 C CA . SER B 1 139 ? -10.639 -3.865 -0.920 1.00 12.72 176 SER B CA 1
ATOM 2204 C C . SER B 1 139 ? -11.231 -3.167 0.304 1.00 12.39 176 SER B C 1
ATOM 2205 O O . SER B 1 139 ? -10.491 -2.757 1.196 1.00 12.03 176 SER B O 1
ATOM 2208 N N . LEU B 1 140 ? -12.558 -3.058 0.330 1.00 11.49 177 LEU B N 1
ATOM 2209 C CA . LEU B 1 140 ? -13.275 -2.396 1.429 1.00 12.17 177 LEU B CA 1
ATOM 2210 C C . LEU B 1 140 ? -13.960 -3.393 2.355 1.00 12.85 177 LEU B C 1
ATOM 2211 O O . LEU B 1 140 ? -14.901 -3.037 3.075 1.00 12.20 177 LEU B O 1
ATOM 2216 N N . THR B 1 141 ? -13.452 -4.617 2.382 1.00 13.21 178 THR B N 1
ATOM 2217 C CA . THR B 1 141 ? -14.026 -5.650 3.201 1.00 13.86 178 THR B CA 1
ATOM 2218 C C . THR B 1 141 ? -12.906 -6.489 3.802 1.00 14.19 178 THR B C 1
ATOM 2219 O O . THR B 1 141 ? -11.938 -6.811 3.111 1.00 15.01 178 THR B O 1
ATOM 2223 N N . LYS B 1 142 ? -13.016 -6.817 5.087 1.00 13.69 179 LYS B N 1
ATOM 2224 C CA . LYS B 1 142 ? -12.032 -7.696 5.724 1.00 14.60 179 LYS B CA 1
ATOM 2225 C C . LYS B 1 142 ? -12.737 -8.729 6.589 1.00 14.17 179 LYS B C 1
ATOM 2226 O O . LYS B 1 142 ? -13.547 -8.393 7.439 1.00 14.26 179 LYS B O 1
ATOM 2232 N N . LYS B 1 143 ? -12.429 -9.994 6.368 1.00 14.00 180 LYS B N 1
ATOM 2233 C CA . LYS B 1 143 ? -13.009 -11.094 7.142 1.00 14.88 180 LYS B CA 1
ATOM 2234 C C . LYS B 1 143 ? -12.052 -11.483 8.265 1.00 13.83 180 LYS B C 1
ATOM 2235 O O . LYS B 1 143 ? -10.865 -11.705 8.019 1.00 14.28 180 LYS B O 1
ATOM 2241 N N . LEU B 1 144 ? -12.562 -11.570 9.490 1.00 12.99 181 LEU B N 1
ATOM 2242 C CA . LEU B 1 144 ? -11.808 -12.138 10.605 1.00 14.28 181 LEU B CA 1
ATOM 2243 C C . LEU B 1 144 ? -12.622 -13.211 11.297 1.00 14.41 181 LEU B C 1
ATOM 2244 O O . LEU B 1 144 ? -13.749 -12.947 11.733 1.00 14.45 181 LEU B O 1
ATOM 2249 N N . CYS B 1 145 ? -12.037 -14.396 11.440 1.00 15.26 182 CYS B N 1
ATOM 2250 C CA . CYS B 1 145 ? -12.677 -15.463 12.191 1.00 15.60 182 CYS B CA 1
ATOM 2251 C C . CYS B 1 145 ? -11.958 -15.663 13.521 1.00 15.18 182 CYS B C 1
ATOM 2252 O O . CYS B 1 145 ? -10.934 -15.022 13.789 1.00 14.16 182 CYS B O 1
ATOM 2255 N N . GLU B 1 146 ? -12.523 -16.508 14.376 1.00 15.93 183 GLU B N 1
ATOM 2256 C CA . GLU B 1 146 ? -11.867 -16.903 15.619 1.00 16.68 183 GLU B CA 1
ATOM 2257 C C . GLU B 1 146 ? -10.729 -17.872 15.300 1.00 17.19 183 GLU B C 1
ATOM 2258 O O . GLU B 1 146 ? -10.708 -18.481 14.226 1.00 17.80 183 GLU B O 1
ATOM 2264 N N . GLN B 1 147 ? -9.781 -18.005 16.222 1.00 18.22 184 GLN B N 1
ATOM 2265 C CA . GLN B 1 147 ? -8.654 -18.925 16.053 1.00 19.40 184 GLN B CA 1
ATOM 2266 C C . GLN B 1 147 ? -9.130 -20.358 15.875 1.00 19.72 184 GLN B C 1
ATOM 2267 O O . GLN B 1 147 ? -10.003 -20.813 16.604 1.00 20.33 184 GLN B O 1
#

B-factor: mean 15.97, std 6.4, range [7.6, 71.39]

Foldseek 3Di:
DDDLQPAAEDQKAWAWPPRDQADDAFDKIKIKIFGDPPFWFQKKKKFKAQPPDSLPDPLRGFFAKAADDPQFWAADPVRRRMIMGPGRDTGGMDIIITHGHDPPSFKMKMAMWTHGPDTDDTDPHYRRIDIHGHD/DLLCVCVPPDDDADAADQKAWDWPPRDQADDAFDKIKIKIFHVAWFFKKKKFKAQPPDDRNDLVRGFFAKAADDQQFKAADPVRRRMMMGPDGDTHGMDMIMTGGHDPPSFKMKMAMWTHDPHTHGTDPHHRRIDIHGHD

InterPro domains:
  IPR000884 Thrombospondin type-1 (TSP1) repeat [PF00090] (446-494)
  IPR000884 Thrombospondin type-1 (TSP1) repeat [PF00090] (505-554)
  IPR000884 Thrombospondin type-1 (TSP1) repeat [PF00090] (563-610)
  IPR000884 Thrombospondin type-1 (TSP1) repeat [PF00090] (618-665)
  IPR000884 Thrombospondin type-1 (TSP1) repeat [PF00090] (759-807)
  IPR000884 Thrombospondin type-1 (TSP1) repeat [PS50092] (442-495)
  IPR000884 Thrombospondin type-1 (TSP1) repeat [PS50092] (501-555)
  IPR000884 Thrombospondin type-1 (TSP1) repeat [PS50092] (558-611)
  IPR000884 Thrombospondin type-1 (TSP1) repeat [PS50092] (614-666)
  IPR000884 Thrombospondin type-1 (TSP1) repeat [PS50092] (668-721)
  IPR000884 Thrombospondin type-1 (TSP1) repeat [PS50092] (754-806)
  IPR000884 Thrombospondin type-1 (TSP1) repeat [SM00209] (445-495)
  IPR000884 Thrombospondin type-1 (TSP1) repeat [SM00209] (504-555)
  IPR000884 Thrombospondin type-1 (TSP1) repeat [SM00209] (561-611)
  IPR000884 Thrombospondin type-1 (TSP1) repeat [SM00209] (617-666)
  IPR000884 Thrombospondin type-1 (TSP1) repeat [SM00209] (671-721)
  IPR000884 Thrombospondin type-1 (TSP1) repeat [SM00209] (757-806)
  IPR002861 Reeler domain [PF02014] (44-184)
  IPR002861 Reeler domain [PS51019] (29-194)
  IPR002861 Reeler domain [cd08544] (43-182)

Radius of gyration: 20.6 Å; Cα contacts (8 Å, |Δi|>4): 686; chains: 2; bounding box: 61×36×48 Å

Secondary structure (DSSP, 8-state):
--TT---S--SEEEEETT--SSB-TT-EEEEEEEE-TT--BSEEEEEEEETT--S-SGGGB-SEEEES-TTTEEEETTEEEEEEESS---BSEEEEEEEPPPTT---EEEEEEEESSSEE---SSSTTEEEE-B-/--TTTTTT--S----S-S-EEEETT--SSB-TT-EEEEEEE----BSEEEEEEEETT--SSSGGGB-SEEEES-TTTEEEETTEEEEEEESS---BSEEEEEEEPPPTT---EEEEEEEESSSEE---SSSTTEEEE-B-

CATH classification: 2.60.40.4060

Organism: Homo sapiens (NCBI:txid9606)

Sequence (275 aa):
YCSRIREGYTEFSLRVEGDPDFYKPGTSYRVTLSAAPPSYFRGFTLIALRENREGDKEEDHAGTFQIIDEEETQFMSNCPVAVTESTPRRRTRIQVFWIAPPAGTGCVILKASIVQKRIIYFQDEGSLTKKLCEQYCSRILRAQGTRREGYTEFSLRVEGDPDFYKPGTSYRVTLSAPSYFRGFTLIALRENREGDKEEDHAGTFQIIDEEETQFMSNCPVAVTESTPRRRTRIQVFWIAPPAGTGCVILKASIVQKRIIYFQDEGSLTKKLCEQ

Solvent-accessible surface area: 14221 Å² total; per-residue (Å²): 134,3,90,38,112,245,112,33,186,48,62,4,40,9,130,6,28,10,40,25,62,33,2,57,66,54,12,45,2,16,0,10,0,36,11,47,127,129,15,27,1,94,4,6,27,0,6,1,3,82,57,146,100,122,2,58,110,124,104,3,25,6,34,79,18,93,38,39,48,125,132,64,2,74,75,44,111,113,0,77,42,0,0,17,47,31,46,99,142,157,20,80,100,5,22,0,41,0,51,5,8,100,80,65,18,27,39,0,16,0,28,0,16,4,41,33,173,165,82,27,152,46,45,109,114,14,11,12,19,79,102,1,32,52,159,166,1,88,52,20,53,91,78,49,26,133,134,142,28,23,182,29,95,0,24,0,106,7,29,10,62,35,89,35,1,58,62,55,13,46,3,10,0,3,0,7,45,180,36,28,1,104,15,7,20,0,1,2,1,78,61,144,102,121,0,46,114,75,105,7,23,7,29,80,10,85,42,51,50,142,135,64,2,76,83,39,110,80,1,50,47,0,0,16,42,28,57,123,161,170,20,76,133,5,37,0,36,0,54,6,6,102,80,70,39,26,35,0,12,0,23,0,7,1,44,21,174,68,58,1,37,16,4,119,129,11,19,2,13,85,114,9,38,57,163

Nearest PDB structures (foldseek):
  2zou-assembly1_A  TM=1.007E+00  e=1.196E-27  Homo sapiens
  2zou-assembly2_B  TM=9.632E-01  e=1.193E-23  Homo sapiens
  2zot-assembly3_C  TM=9.601E-01  e=2.051E-23  Homo sapiens
  3coo-assembly1_A  TM=9.216E-01  e=5.892E-22  unclassified
  2zot-assembly2_B  TM=9.222E-01  e=5.143E-21  Homo sapiens